Protein AF-A0A382AIA2-F1 (afdb_monomer_lite)

Sequence (273 aa):
MTAVSNHRTDIHQVSLLTEHQIAQFKRDGLLVLPGVLDSDLCRQTRDQMWEVITEHRPAMKRTDPSTWLPFTKKETERHPRSRDGGDPYFFGSGHRLYIRNGAEELLLNTAVRSLWNVAEQLLGAGEVVWPAGMDGSGTTVGPCLLTEGTRNGMKPHLESEIDKWVGRPTGRPELLRLPKTGPVWSTAQGARGLYCTLPHSPPPTGDFRSAHSEAMYDTYWRLQIAAYIDDVPPDAGGLTLWPGSHRRIWDHWTKVHRDNPPPDVPEGTVKWD

Organism: NCBI:txid408172

Foldseek 3Di:
DDDPDPPLPPFAAFDEDDPVQLVQCVQFVDGDDPPRFDLVLLVVLVVVVQVVCCVLPVQQHPVDLVSLFFDDPVQQVPQDADPLFFGRQWHHGGQKTFGLQFLPPSNCSRWVSNHVNHCCNNQNPVRDDRQQGADPVQKDKAKAQQAPLLLVVQCVTGPPCSCVFRNDGDRGIDTTIGHSRGPSVNRVNTDNGDMAGRPPDDQQDPVPVVDDDPDDPSDPDDDDTDDDSDDAPPSRDPDDGGTPVVVVVCVVCCVPPVPPHAPPDHPPPDDDD

Radius of gyration: 19.48 Å; chains: 1; bounding box: 56×44×48 Å

pLDDT: mean 84.24, std 15.97, range [29.59, 98.25]

Secondary structure (DSSP, 8-state):
-----STTTTS--PPPPPHHHHHHHHHHS----TT-S-HHHHHHHHHHHHHHHHHH-TTS-TT-GGG-PPBPHHHHTT-PPPTTSS--SEEEEBTEEEE--TTSHHHIIIIIGGGHHHHHHHH-TTSS-----B-TTSEEEEEEE--HHHHHHHHHHHGGGHHHHT-S--SSEEEEEEETTS-GGGGTS----EEEE-TTPPPPPTT-TT------TT-S---------S---TT--S----TTHHHHHHHHHHHHHSSSPPPSS-TT-----

Structure (mmCIF, N/CA/C/O backbone):
data_AF-A0A382AIA2-F1
#
_entry.id   AF-A0A382AIA2-F1
#
loop_
_atom_site.group_PDB
_atom_site.id
_atom_site.type_symbol
_atom_site.label_atom_id
_atom_site.label_alt_id
_atom_site.label_comp_id
_atom_site.label_asym_id
_atom_site.label_entity_id
_atom_site.label_seq_id
_atom_site.pdbx_PDB_ins_code
_atom_site.Cartn_x
_atom_site.Cartn_y
_atom_site.Cartn_z
_atom_site.occupancy
_atom_site.B_iso_or_equiv
_atom_site.auth_seq_id
_atom_site.auth_comp_id
_atom_site.auth_asym_id
_atom_site.auth_atom_id
_atom_site.pdbx_PDB_model_num
ATOM 1 N N . MET A 1 1 ? -27.134 18.010 1.151 1.00 34.38 1 MET A N 1
ATOM 2 C CA . MET A 1 1 ? -26.882 16.570 1.361 1.00 34.38 1 MET A CA 1
ATOM 3 C C . MET A 1 1 ? -27.088 15.881 0.029 1.00 34.38 1 MET A C 1
ATOM 5 O O . MET A 1 1 ? -28.213 15.571 -0.332 1.00 34.38 1 MET A O 1
ATOM 9 N N . THR A 1 2 ? -26.027 15.789 -0.761 1.00 29.69 2 THR A N 1
ATOM 10 C CA . THR A 1 2 ? -26.066 15.210 -2.107 1.00 29.69 2 THR A CA 1
ATOM 11 C C . THR A 1 2 ? -25.769 13.723 -1.974 1.00 29.69 2 THR A C 1
ATOM 13 O O . THR A 1 2 ? -24.815 13.353 -1.294 1.00 29.69 2 THR A O 1
ATOM 16 N N . ALA A 1 3 ? -26.628 12.887 -2.553 1.00 29.59 3 ALA A N 1
ATOM 17 C CA . ALA A 1 3 ? -26.537 11.437 -2.485 1.00 29.59 3 ALA A CA 1
ATOM 18 C C . ALA A 1 3 ? -25.161 10.947 -2.968 1.00 29.59 3 ALA A C 1
ATOM 20 O O . ALA A 1 3 ? -24.786 11.161 -4.119 1.00 29.59 3 ALA A O 1
ATOM 21 N N . VAL A 1 4 ? -24.417 10.292 -2.076 1.00 36.84 4 VAL A N 1
ATOM 22 C CA . VAL A 1 4 ? -23.252 9.476 -2.435 1.00 36.84 4 VAL A CA 1
ATOM 23 C C . VAL A 1 4 ? -23.823 8.223 -3.096 1.00 36.84 4 VAL A C 1
ATOM 25 O O . VAL A 1 4 ? -24.547 7.468 -2.450 1.00 36.84 4 VAL A O 1
ATOM 28 N N . SER A 1 5 ? -23.610 8.070 -4.404 1.00 37.94 5 SER A N 1
ATOM 29 C CA . SER A 1 5 ? -24.234 7.018 -5.208 1.00 37.94 5 SER A CA 1
ATOM 30 C C . SER A 1 5 ? -23.836 5.606 -4.758 1.00 37.94 5 SER A C 1
ATOM 32 O O . SER A 1 5 ? -22.745 5.369 -4.239 1.00 37.94 5 SER A O 1
ATOM 34 N N . ASN A 1 6 ? -24.764 4.678 -4.999 1.00 37.19 6 ASN A N 1
ATOM 35 C CA . ASN A 1 6 ? -24.808 3.236 -4.720 1.00 37.19 6 ASN A CA 1
ATOM 36 C C . ASN A 1 6 ? -23.612 2.363 -5.189 1.00 37.19 6 ASN A C 1
ATOM 38 O O . ASN A 1 6 ? -23.777 1.163 -5.355 1.00 37.19 6 ASN A O 1
ATOM 42 N N . HIS A 1 7 ? -22.398 2.880 -5.389 1.00 45.53 7 HIS A N 1
ATOM 43 C CA . HIS A 1 7 ? -21.266 2.069 -5.882 1.00 45.53 7 HIS A CA 1
ATOM 44 C C . HIS A 1 7 ? -20.536 1.250 -4.803 1.00 45.53 7 HIS A C 1
ATOM 46 O O . HIS A 1 7 ? -19.578 0.549 -5.110 1.00 45.53 7 HIS A O 1
ATOM 52 N N . ARG A 1 8 ? -20.953 1.331 -3.532 1.00 59.34 8 ARG A N 1
ATOM 53 C CA . ARG A 1 8 ? -20.290 0.614 -2.425 1.00 59.34 8 ARG A CA 1
ATOM 54 C C . ARG A 1 8 ? -20.747 -0.840 -2.269 1.00 59.34 8 ARG A C 1
ATOM 56 O O . ARG A 1 8 ? -20.026 -1.621 -1.663 1.00 59.34 8 ARG A O 1
ATOM 63 N N . THR A 1 9 ? -21.925 -1.200 -2.777 1.00 54.66 9 THR A N 1
ATOM 64 C CA . THR A 1 9 ? -22.565 -2.501 -2.507 1.00 54.66 9 THR A CA 1
ATOM 65 C C . THR A 1 9 ? -22.078 -3.652 -3.385 1.00 54.66 9 THR A C 1
ATOM 67 O O . THR A 1 9 ? -22.324 -4.799 -3.028 1.00 54.66 9 THR A O 1
ATOM 70 N N . ASP A 1 10 ? -21.356 -3.368 -4.473 1.00 79.38 10 ASP A N 1
ATOM 71 C CA . ASP A 1 10 ? -20.928 -4.390 -5.446 1.00 79.38 10 ASP A CA 1
ATOM 72 C C . ASP A 1 10 ? -19.453 -4.804 -5.286 1.00 79.38 10 ASP A C 1
ATOM 74 O O . ASP A 1 10 ? -18.936 -5.608 -6.058 1.00 79.38 10 ASP A O 1
ATOM 78 N N . ILE A 1 11 ? -18.748 -4.247 -4.297 1.00 89.50 11 ILE A N 1
ATOM 79 C CA . ILE A 1 11 ? -17.334 -4.546 -4.043 1.00 89.50 11 ILE A CA 1
ATOM 80 C C . ILE A 1 11 ? -17.254 -5.670 -3.015 1.00 89.50 11 ILE A C 1
ATOM 82 O O . ILE A 1 11 ? -17.872 -5.576 -1.954 1.00 89.50 11 ILE A O 1
ATOM 86 N N . HIS A 1 12 ? -16.448 -6.699 -3.293 1.00 94.81 12 HIS A N 1
ATOM 87 C CA . HIS A 1 12 ? -16.151 -7.759 -2.327 1.00 94.81 12 HIS A CA 1
ATOM 88 C C . HIS A 1 12 ? -15.717 -7.173 -0.978 1.00 94.81 12 HIS A C 1
ATOM 90 O O . HIS A 1 12 ? -14.845 -6.307 -0.929 1.00 94.81 12 HIS A O 1
ATOM 96 N N . GLN A 1 13 ? -16.309 -7.655 0.114 1.00 95.75 13 GLN A N 1
ATOM 97 C CA . GLN A 1 13 ? -15.985 -7.230 1.474 1.00 95.75 13 GLN A CA 1
ATOM 98 C C . GLN A 1 13 ? -15.537 -8.422 2.314 1.00 95.75 13 GLN A C 1
ATOM 100 O O . GLN A 1 13 ? -16.221 -9.443 2.404 1.00 95.75 13 GLN A O 1
ATOM 105 N N . VAL A 1 14 ? -14.414 -8.254 3.005 1.00 96.25 14 VAL A N 1
ATOM 106 C CA . VAL A 1 14 ? -13.958 -9.179 4.038 1.00 96.25 14 VAL A CA 1
ATOM 107 C C . VAL A 1 14 ? -14.968 -9.164 5.184 1.00 96.25 14 VAL A C 1
ATOM 109 O O . VAL A 1 14 ? -15.434 -8.110 5.624 1.00 96.25 14 VAL A O 1
ATOM 112 N N . SER A 1 15 ? -15.318 -10.358 5.662 1.00 95.75 15 SER A N 1
ATOM 113 C CA . SER A 1 15 ? -16.221 -10.518 6.801 1.00 95.75 15 SER A CA 1
ATOM 114 C C . SER A 1 15 ? -15.651 -9.870 8.062 1.00 95.75 15 SER A C 1
ATOM 116 O O . SER A 1 15 ? -14.436 -9.802 8.251 1.00 95.75 15 SER A O 1
ATOM 118 N N . LEU A 1 16 ? -16.546 -9.427 8.947 1.00 97.50 16 LEU A N 1
ATOM 119 C CA . LEU A 1 16 ? -16.162 -8.896 10.251 1.00 97.50 16 LEU A CA 1
ATOM 120 C C . LEU A 1 16 ? -15.320 -9.910 11.030 1.00 97.50 16 LEU A C 1
ATOM 122 O O . LEU A 1 16 ? -15.558 -11.120 10.985 1.00 97.50 16 LEU A O 1
ATOM 126 N N . LEU A 1 17 ? -14.352 -9.392 11.777 1.00 98.25 17 LEU A N 1
ATOM 127 C CA . LEU A 1 17 ? -13.505 -10.188 12.646 1.00 98.25 17 LEU A CA 1
ATOM 128 C C . LEU A 1 17 ? -14.328 -10.764 13.796 1.00 98.25 17 LEU A C 1
ATOM 130 O O . LEU A 1 17 ? -15.166 -10.086 14.396 1.00 98.25 17 LEU A O 1
ATOM 134 N N . THR A 1 18 ? -14.028 -12.009 14.145 1.00 98.25 18 THR A N 1
ATOM 135 C CA . THR A 1 18 ? -14.529 -12.646 15.365 1.00 98.25 18 THR A CA 1
ATOM 136 C C . THR A 1 18 ? -13.910 -12.003 16.607 1.00 98.25 18 THR A C 1
ATOM 138 O O . THR A 1 18 ? -12.823 -11.421 16.556 1.00 98.25 18 THR A O 1
ATOM 141 N N . GLU A 1 19 ? -14.544 -12.178 17.767 1.00 98.19 19 GLU A N 1
ATOM 142 C CA . GLU A 1 19 ? -13.988 -11.714 19.046 1.00 98.19 19 GLU A CA 1
ATOM 143 C C . GLU A 1 19 ? -12.581 -12.271 19.305 1.00 98.19 19 GLU A C 1
ATOM 145 O O . GLU A 1 19 ? -11.702 -11.554 19.786 1.00 98.19 19 GLU A O 1
ATOM 150 N N . HIS A 1 20 ? -12.335 -13.528 18.919 1.00 98.25 20 HIS A N 1
ATOM 151 C CA . HIS A 1 20 ? -11.022 -14.155 19.043 1.00 98.25 20 HIS A CA 1
ATOM 152 C C . HIS A 1 20 ? -9.968 -13.478 18.157 1.00 98.25 20 HIS A C 1
ATOM 154 O O . HIS A 1 20 ? -8.861 -13.202 18.618 1.00 98.25 20 HIS A O 1
ATOM 160 N N . GLN A 1 21 ? -10.315 -13.158 16.908 1.00 98.12 21 GLN A N 1
ATOM 161 C CA . GLN A 1 21 ? -9.429 -12.445 15.983 1.00 98.12 21 GLN A CA 1
ATOM 162 C C . GLN A 1 21 ? -9.122 -11.024 16.468 1.00 98.12 21 GLN A C 1
ATOM 164 O O . GLN A 1 21 ? -7.970 -10.595 16.413 1.00 98.12 21 GLN A O 1
ATOM 169 N N . ILE A 1 22 ? -10.114 -10.311 17.009 1.00 97.44 22 ILE A N 1
ATOM 170 C CA . ILE A 1 22 ? -9.904 -8.989 17.619 1.00 97.44 22 ILE A CA 1
ATOM 171 C C . ILE A 1 22 ? -8.984 -9.105 18.840 1.00 97.44 22 ILE A C 1
ATOM 173 O O . ILE A 1 22 ? -8.061 -8.304 19.000 1.00 97.44 22 ILE A O 1
ATOM 177 N N . ALA A 1 23 ? -9.203 -10.101 19.702 1.00 96.75 23 ALA A N 1
ATOM 178 C CA . ALA A 1 23 ? -8.355 -10.340 20.867 1.00 96.75 23 ALA A CA 1
ATOM 179 C C . ALA A 1 23 ? -6.908 -10.672 20.462 1.00 96.75 23 ALA A C 1
ATOM 181 O O . ALA A 1 23 ? -5.968 -10.152 21.069 1.00 96.75 23 ALA A O 1
ATOM 182 N N . GLN A 1 24 ? -6.722 -11.479 19.413 1.00 96.38 24 GLN A N 1
ATOM 183 C CA . GLN A 1 24 ? -5.413 -11.760 18.824 1.00 96.38 24 GLN A CA 1
ATOM 184 C C . GLN A 1 24 ? -4.754 -10.484 18.295 1.00 96.38 24 GLN A C 1
ATOM 186 O O . GLN A 1 24 ? -3.631 -10.184 18.693 1.00 96.38 24 GLN A O 1
ATOM 191 N N . PHE A 1 25 ? -5.460 -9.698 17.478 1.00 94.50 25 PHE A N 1
ATOM 192 C CA . PHE A 1 25 ? -4.939 -8.448 16.925 1.00 94.50 25 PHE A CA 1
ATOM 193 C C . PHE A 1 25 ? -4.489 -7.481 18.028 1.00 94.50 25 PHE A C 1
ATOM 195 O O . PHE A 1 25 ? -3.384 -6.947 17.977 1.00 94.50 25 PHE A O 1
ATOM 202 N N . LYS A 1 26 ? -5.287 -7.313 19.090 1.00 92.00 26 LYS A N 1
ATOM 203 C CA . LYS A 1 26 ? -4.926 -6.462 20.238 1.00 92.00 26 LYS A CA 1
ATOM 204 C C . LYS A 1 26 ? -3.681 -6.964 20.977 1.00 92.00 26 LYS A C 1
ATOM 206 O O . LYS A 1 26 ? -2.829 -6.159 21.362 1.00 92.00 26 LYS A O 1
ATOM 211 N N . ARG A 1 27 ? -3.570 -8.279 21.187 1.00 92.56 27 ARG A N 1
ATOM 212 C CA . ARG A 1 27 ? -2.456 -8.908 21.916 1.00 92.56 27 ARG A CA 1
ATOM 213 C C . ARG A 1 27 ? -1.149 -8.869 21.119 1.00 92.56 27 ARG A C 1
ATOM 215 O O . ARG A 1 27 ? -0.106 -8.499 21.673 1.00 92.56 27 ARG A O 1
ATOM 222 N N . ASP A 1 28 ? -1.221 -9.221 19.840 1.00 92.12 28 ASP A N 1
ATOM 223 C CA . ASP A 1 28 ? -0.059 -9.491 18.990 1.00 92.12 28 ASP A CA 1
ATOM 224 C C . ASP A 1 28 ? 0.297 -8.295 18.093 1.00 92.12 28 ASP A C 1
ATOM 226 O O . ASP A 1 28 ? 1.415 -8.219 17.594 1.00 92.12 28 ASP A O 1
ATOM 230 N N . GLY A 1 29 ? -0.610 -7.327 17.929 1.00 88.94 29 GLY A N 1
ATOM 231 C CA . GLY A 1 29 ? -0.415 -6.136 17.090 1.00 88.94 29 GLY A CA 1
ATOM 232 C C . GLY A 1 29 ? -0.570 -6.406 15.596 1.00 88.94 29 GLY A C 1
ATOM 233 O O . GLY A 1 29 ? -0.360 -5.511 14.783 1.00 88.94 29 GLY A O 1
ATOM 234 N N . LEU A 1 30 ? -0.912 -7.642 15.233 1.00 90.81 30 LEU A N 1
ATOM 235 C CA . LEU A 1 30 ? -1.087 -8.100 13.865 1.00 90.81 30 LEU A CA 1
ATOM 236 C C . LEU A 1 30 ? -2.097 -9.243 13.819 1.00 90.81 30 LEU A C 1
ATOM 238 O O . LEU A 1 30 ? -2.302 -9.960 14.800 1.00 90.81 30 LEU A O 1
ATOM 242 N N . LEU A 1 31 ? -2.707 -9.415 12.653 1.00 94.06 31 LEU A N 1
ATOM 243 C CA . LEU A 1 31 ? -3.614 -10.509 12.348 1.00 94.06 31 LEU A CA 1
ATOM 244 C C . LEU A 1 31 ? -3.432 -10.887 10.879 1.00 94.06 31 LEU A C 1
ATOM 246 O O . LEU A 1 31 ? -3.432 -10.015 10.015 1.00 94.06 31 LEU A O 1
ATOM 250 N N . VAL A 1 32 ? -3.285 -12.182 10.606 1.00 92.88 32 VAL A N 1
ATOM 251 C CA . VAL A 1 32 ? -3.232 -12.715 9.241 1.00 92.88 32 VAL A CA 1
ATOM 252 C C . VAL A 1 32 ? -4.594 -13.303 8.901 1.00 92.88 32 VAL A C 1
ATOM 254 O O . VAL A 1 32 ? -5.130 -14.114 9.655 1.00 92.88 32 VAL A O 1
ATOM 257 N N . LEU A 1 33 ? -5.144 -12.887 7.763 1.00 95.06 33 LEU A N 1
ATOM 258 C CA . LEU A 1 33 ? -6.438 -13.331 7.256 1.00 95.06 33 LEU A CA 1
ATOM 259 C C . LEU A 1 33 ? -6.222 -14.104 5.944 1.00 95.06 33 LEU A C 1
ATOM 261 O O . LEU A 1 33 ? -6.109 -13.484 4.886 1.00 95.06 33 LEU A O 1
ATOM 265 N N . PRO A 1 34 ? -6.098 -15.441 5.985 1.00 93.69 34 PRO A N 1
ATOM 266 C CA . PRO A 1 34 ? -5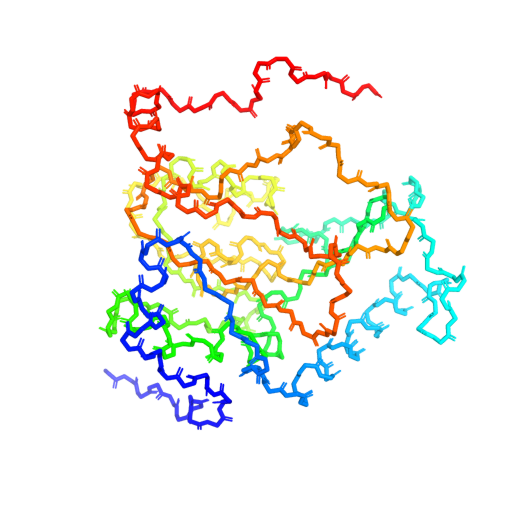.830 -16.230 4.788 1.00 93.69 34 PRO A CA 1
ATOM 267 C C . PRO A 1 34 ? -7.068 -16.312 3.887 1.00 93.69 34 PRO A C 1
ATOM 269 O O . PRO A 1 34 ? -8.175 -16.535 4.370 1.00 93.69 34 PRO A O 1
ATOM 272 N N . GLY A 1 35 ? -6.871 -16.161 2.574 1.00 94.19 35 GLY A N 1
ATOM 273 C CA . GLY A 1 35 ? -7.910 -16.412 1.567 1.00 94.19 35 GLY A CA 1
ATOM 274 C C . GLY A 1 35 ? -9.118 -15.473 1.620 1.00 94.19 35 GLY A C 1
ATOM 275 O O . GLY A 1 35 ? -10.181 -15.836 1.129 1.00 94.19 35 GLY A O 1
ATOM 276 N N . VAL A 1 36 ? -8.986 -14.294 2.239 1.00 96.25 36 VAL A N 1
ATOM 277 C CA . VAL A 1 36 ? -10.116 -13.362 2.398 1.00 96.25 36 VAL A CA 1
ATOM 278 C C . VAL A 1 36 ? -10.295 -12.388 1.237 1.00 96.25 36 VAL A C 1
ATOM 280 O O . VAL A 1 36 ? -11.336 -11.744 1.160 1.00 96.25 36 VAL A O 1
ATOM 283 N N . LEU A 1 37 ? -9.298 -12.241 0.361 1.00 96.81 37 LEU A N 1
ATOM 284 C CA . LEU A 1 37 ? -9.402 -11.388 -0.825 1.00 96.81 37 LEU A CA 1
ATOM 285 C C . LEU A 1 37 ? -10.130 -12.128 -1.952 1.00 96.81 37 LEU A C 1
ATOM 287 O O . LEU A 1 37 ? -10.053 -13.352 -2.046 1.00 96.81 37 LEU A O 1
ATOM 291 N N . ASP A 1 38 ? -10.806 -11.377 -2.819 1.00 96.94 38 ASP A N 1
ATOM 292 C CA . ASP A 1 38 ? -11.456 -11.933 -4.005 1.00 96.94 38 ASP A CA 1
ATOM 293 C C . ASP A 1 38 ? -10.399 -12.496 -4.969 1.00 96.94 38 ASP A C 1
ATOM 295 O O . ASP A 1 38 ? -9.513 -11.779 -5.444 1.00 96.94 38 ASP A O 1
ATOM 299 N N . SER A 1 39 ? -10.481 -13.796 -5.254 1.00 96.50 39 SER A N 1
ATOM 300 C CA . SER A 1 39 ? -9.475 -14.492 -6.057 1.00 96.50 39 SER A CA 1
ATOM 301 C C . SER A 1 39 ? -9.409 -14.015 -7.508 1.00 96.50 39 SER A C 1
ATOM 303 O O . SER A 1 39 ? -8.341 -14.089 -8.122 1.00 96.50 39 SER A O 1
ATOM 305 N N . ASP A 1 40 ? -10.516 -13.535 -8.073 1.00 97.12 40 ASP A N 1
ATOM 306 C CA . ASP A 1 40 ? -10.549 -13.052 -9.451 1.00 97.12 40 ASP A CA 1
ATOM 307 C C . ASP A 1 40 ? -10.029 -11.621 -9.554 1.00 97.12 40 ASP A C 1
ATOM 309 O O . ASP A 1 40 ? -9.319 -11.311 -10.513 1.00 97.12 40 ASP A O 1
ATOM 313 N N . LEU A 1 41 ? -10.277 -10.772 -8.555 1.00 97.56 41 LEU A N 1
ATOM 314 C CA . LEU A 1 41 ? -9.626 -9.461 -8.453 1.00 97.56 41 LEU A CA 1
ATOM 315 C C . LEU A 1 41 ? -8.113 -9.589 -8.218 1.00 97.56 41 LEU A C 1
ATOM 317 O O . LEU A 1 41 ? -7.325 -8.884 -8.855 1.00 97.56 41 LEU A O 1
ATOM 321 N N . CYS A 1 42 ? -7.684 -10.539 -7.383 1.00 97.88 42 CYS A N 1
ATOM 322 C CA . CYS A 1 42 ? -6.271 -10.890 -7.219 1.00 97.88 42 CYS A CA 1
ATOM 323 C C . CYS A 1 42 ? -5.633 -11.309 -8.554 1.00 97.88 42 CYS A C 1
ATOM 325 O O . CYS A 1 42 ? -4.584 -10.786 -8.940 1.00 97.88 42 CYS A O 1
ATOM 327 N N . ARG A 1 43 ? -6.300 -12.195 -9.310 1.00 97.62 43 ARG A N 1
ATOM 328 C CA . ARG A 1 43 ? -5.852 -12.638 -10.640 1.00 97.62 43 ARG A CA 1
ATOM 329 C C . ARG A 1 43 ? -5.729 -11.472 -11.620 1.00 97.62 43 ARG A C 1
ATOM 331 O O . ARG A 1 43 ? -4.684 -11.341 -12.250 1.00 97.62 43 ARG A O 1
ATOM 338 N N . GLN A 1 44 ? -6.749 -10.618 -11.701 1.00 98.00 44 GLN A N 1
ATOM 339 C CA . GLN A 1 44 ? -6.754 -9.432 -12.564 1.00 98.00 44 GLN A CA 1
ATOM 340 C C . GLN A 1 44 ? -5.634 -8.456 -12.193 1.00 98.00 44 GLN A C 1
ATOM 342 O O . GLN A 1 44 ? -4.922 -7.974 -13.070 1.00 98.00 44 GLN A O 1
ATOM 347 N N . THR A 1 45 ? -5.423 -8.204 -10.899 1.00 97.62 45 THR A N 1
ATOM 348 C CA . THR A 1 45 ? -4.347 -7.319 -10.424 1.00 97.62 45 THR A CA 1
ATOM 349 C C . THR A 1 45 ? -2.972 -7.870 -10.792 1.00 97.62 45 THR A C 1
ATOM 351 O O . THR A 1 45 ? -2.099 -7.128 -11.243 1.00 97.62 45 THR A O 1
ATOM 354 N N . ARG A 1 46 ? -2.770 -9.185 -10.658 1.00 97.00 46 ARG A N 1
ATOM 355 C CA . ARG A 1 46 ? -1.544 -9.853 -11.108 1.00 97.00 46 ARG A CA 1
ATOM 356 C C . ARG A 1 46 ? -1.363 -9.772 -12.623 1.00 97.00 46 ARG A C 1
ATOM 358 O O . ARG A 1 46 ? -0.239 -9.597 -13.089 1.00 97.00 46 ARG A O 1
ATOM 365 N N . ASP A 1 47 ? -2.430 -9.931 -13.396 1.00 97.75 47 ASP A N 1
ATOM 366 C CA . ASP A 1 47 ? -2.365 -9.829 -14.854 1.00 97.75 47 ASP A CA 1
ATOM 367 C C . ASP A 1 47 ? -1.979 -8.401 -15.277 1.00 97.75 47 ASP A C 1
ATOM 369 O O . ASP A 1 47 ? -1.011 -8.244 -16.023 1.00 97.75 47 ASP A O 1
ATOM 373 N N . GLN A 1 48 ? -2.596 -7.375 -14.677 1.00 97.69 48 GLN A N 1
ATOM 374 C CA . GLN A 1 48 ? -2.227 -5.967 -14.869 1.00 97.69 48 GLN A CA 1
ATOM 375 C C . GLN A 1 48 ? -0.764 -5.699 -14.474 1.00 97.69 48 GLN A C 1
ATOM 377 O O . GLN A 1 48 ? -0.037 -5.010 -15.187 1.00 97.69 48 GLN A O 1
ATOM 382 N N . MET A 1 49 ? -0.287 -6.271 -13.362 1.00 97.12 49 MET A N 1
ATOM 383 C CA . MET A 1 49 ? 1.121 -6.170 -12.961 1.00 97.12 49 MET A CA 1
ATOM 384 C C . MET A 1 49 ? 2.056 -6.670 -14.073 1.00 97.12 49 MET A C 1
ATOM 386 O O . MET A 1 49 ? 3.056 -6.017 -14.377 1.00 97.12 49 MET A O 1
ATOM 390 N N . TRP A 1 50 ? 1.735 -7.802 -14.705 1.00 97.62 50 TRP A N 1
ATOM 391 C CA . TRP A 1 50 ? 2.528 -8.351 -15.809 1.00 97.62 50 TRP A CA 1
ATOM 392 C C . TRP A 1 50 ? 2.420 -7.546 -17.107 1.00 97.62 50 TRP A C 1
ATOM 394 O O . TRP A 1 50 ? 3.406 -7.473 -17.844 1.00 97.62 50 TRP A O 1
ATOM 404 N N . GLU A 1 51 ? 1.279 -6.919 -17.385 1.00 97.81 51 GLU A N 1
ATOM 405 C CA . GLU A 1 51 ? 1.131 -5.971 -18.499 1.00 97.81 51 GLU A CA 1
ATOM 406 C C . GLU A 1 51 ? 2.055 -4.762 -18.308 1.00 97.81 51 GLU A C 1
ATOM 408 O O . GLU A 1 51 ? 2.858 -4.455 -19.189 1.00 97.81 51 GLU A O 1
ATOM 413 N N . VAL A 1 52 ? 2.043 -4.162 -17.113 1.00 97.06 52 VAL A N 1
ATOM 414 C CA . VAL A 1 52 ? 2.929 -3.045 -16.746 1.00 97.06 52 VAL A CA 1
ATOM 415 C C . VAL A 1 52 ? 4.404 -3.462 -16.833 1.00 97.06 52 VAL A C 1
ATOM 417 O O . VAL A 1 52 ? 5.231 -2.731 -17.378 1.00 97.06 52 VAL A O 1
ATOM 420 N N . ILE A 1 53 ? 4.758 -4.657 -16.349 1.00 96.81 53 ILE A N 1
ATOM 421 C CA . ILE A 1 53 ? 6.115 -5.208 -16.504 1.00 96.81 53 ILE A CA 1
ATOM 422 C C . ILE A 1 53 ? 6.488 -5.342 -17.982 1.00 96.81 53 ILE A C 1
ATOM 424 O O . ILE A 1 53 ? 7.606 -5.002 -18.356 1.00 96.81 53 ILE A O 1
ATOM 428 N N . THR A 1 54 ? 5.580 -5.835 -18.822 1.00 97.19 54 THR A N 1
ATOM 429 C CA . THR A 1 54 ? 5.842 -6.030 -20.254 1.00 97.19 54 THR A CA 1
ATOM 430 C C . THR A 1 54 ? 6.095 -4.695 -20.950 1.00 97.19 54 THR A C 1
ATOM 432 O O . THR A 1 54 ? 7.011 -4.597 -21.766 1.00 97.19 54 THR A O 1
ATOM 435 N N . GLU A 1 55 ? 5.336 -3.660 -20.592 1.00 96.00 55 GLU A N 1
ATOM 436 C CA . GLU A 1 55 ? 5.497 -2.304 -21.118 1.00 96.00 55 GLU A CA 1
ATOM 437 C C . GLU A 1 55 ? 6.826 -1.667 -20.681 1.00 96.00 55 GLU A C 1
ATOM 439 O O . GLU A 1 55 ? 7.578 -1.150 -21.510 1.00 96.00 55 GLU A O 1
ATOM 444 N N . HIS A 1 56 ? 7.148 -1.722 -19.386 1.00 94.62 56 HIS A N 1
ATOM 445 C CA . HIS A 1 56 ? 8.284 -0.979 -18.830 1.00 94.62 56 HIS A CA 1
ATOM 446 C C . HIS A 1 56 ? 9.595 -1.772 -18.754 1.00 94.62 56 HIS A C 1
ATOM 448 O O . HIS A 1 56 ? 10.672 -1.177 -18.660 1.00 94.62 56 HIS A O 1
ATOM 454 N N . ARG A 1 57 ? 9.531 -3.104 -18.790 1.00 94.81 57 ARG A N 1
ATOM 455 C CA . ARG A 1 57 ? 10.680 -4.016 -18.703 1.00 94.81 57 ARG A CA 1
ATOM 456 C C . ARG A 1 57 ? 10.460 -5.277 -19.563 1.00 94.81 57 ARG A C 1
ATOM 458 O O . ARG A 1 57 ? 10.477 -6.389 -19.036 1.00 94.81 57 ARG A O 1
ATOM 465 N N . PRO A 1 58 ? 10.362 -5.148 -20.900 1.00 94.94 58 PRO A N 1
ATOM 466 C CA . PRO A 1 58 ? 10.028 -6.257 -21.809 1.00 94.94 58 PRO A CA 1
ATOM 467 C C . PRO A 1 58 ? 11.022 -7.432 -21.792 1.00 94.94 58 PRO A C 1
ATOM 469 O O . PRO A 1 58 ? 10.708 -8.525 -22.262 1.00 94.94 58 PRO A O 1
ATOM 472 N N . ALA A 1 59 ? 12.234 -7.228 -21.266 1.00 94.75 59 ALA A N 1
ATOM 473 C CA . ALA A 1 59 ? 13.206 -8.301 -21.071 1.00 94.75 59 ALA A CA 1
ATOM 474 C C . ALA A 1 59 ? 12.766 -9.321 -20.001 1.00 94.75 59 ALA A C 1
ATOM 476 O O . ALA A 1 59 ? 13.187 -10.473 -20.070 1.00 94.75 59 ALA A O 1
ATOM 477 N N . MET A 1 60 ? 11.923 -8.916 -19.043 1.00 96.81 60 MET A N 1
ATOM 478 C CA . MET A 1 60 ? 11.392 -9.782 -17.993 1.00 96.81 60 MET A CA 1
ATOM 479 C C . MET A 1 60 ? 10.060 -10.390 -18.444 1.00 96.81 60 MET A C 1
ATOM 481 O O . MET A 1 60 ? 9.045 -9.703 -18.535 1.00 96.81 60 MET A O 1
ATOM 485 N N . LYS A 1 61 ? 10.057 -11.692 -18.727 1.00 97.31 61 LYS A N 1
ATOM 486 C CA . LYS A 1 61 ? 8.921 -12.404 -19.321 1.00 97.31 61 LYS A CA 1
ATOM 487 C C . LYS A 1 61 ? 8.170 -13.214 -18.274 1.00 97.31 61 LYS A C 1
ATOM 489 O O . LYS A 1 61 ? 8.754 -14.064 -17.606 1.00 97.31 61 LYS A O 1
ATOM 494 N N . ARG A 1 62 ? 6.848 -13.041 -18.207 1.00 96.06 62 ARG A N 1
ATOM 495 C CA . ARG A 1 62 ? 5.964 -13.803 -17.305 1.00 96.06 62 ARG A CA 1
ATOM 496 C C . ARG A 1 62 ? 6.140 -15.317 -17.404 1.00 96.06 62 ARG A C 1
ATOM 498 O O . ARG A 1 62 ? 6.107 -16.010 -16.398 1.00 96.06 62 ARG A O 1
ATOM 505 N N . THR A 1 63 ? 6.296 -15.835 -18.617 1.00 96.94 63 THR A N 1
ATOM 506 C CA . THR A 1 63 ? 6.337 -17.279 -18.887 1.00 96.94 63 THR A CA 1
ATOM 507 C C . THR A 1 63 ? 7.737 -17.882 -18.777 1.00 96.94 63 THR A C 1
ATOM 509 O O . THR A 1 63 ? 7.896 -19.067 -19.047 1.00 96.94 63 THR A O 1
ATOM 512 N N . ASP A 1 64 ? 8.756 -17.091 -18.431 1.00 96.94 64 ASP A N 1
ATOM 513 C CA . ASP A 1 64 ? 10.144 -17.548 -18.365 1.00 96.94 64 ASP A CA 1
ATOM 514 C C . ASP A 1 64 ? 10.837 -17.004 -17.104 1.00 96.94 64 ASP A C 1
ATOM 516 O O . ASP A 1 64 ? 11.447 -15.929 -17.145 1.00 96.94 64 ASP A O 1
ATOM 520 N N . PRO A 1 65 ? 10.768 -17.738 -15.975 1.00 94.06 65 PRO A N 1
ATOM 521 C CA . PRO A 1 65 ? 11.402 -17.334 -14.721 1.00 94.06 65 PRO A CA 1
ATOM 522 C C . PRO A 1 65 ? 12.915 -17.108 -14.806 1.00 94.06 65 PRO A C 1
ATOM 524 O O . PRO A 1 65 ? 13.457 -16.369 -13.987 1.00 94.06 65 PRO A O 1
ATOM 527 N N . SER A 1 66 ? 13.609 -17.669 -15.806 1.00 96.00 66 SER A N 1
ATOM 528 C CA . SER A 1 66 ? 15.045 -17.416 -16.002 1.00 96.00 66 SER A CA 1
ATOM 529 C C . SER A 1 66 ? 15.346 -15.957 -16.378 1.00 96.00 66 SER A C 1
ATOM 531 O O . SER A 1 66 ? 16.469 -15.481 -16.212 1.00 96.00 66 SER A O 1
ATOM 533 N N . THR A 1 67 ? 14.326 -15.223 -16.836 1.00 96.69 67 THR A N 1
ATOM 534 C CA . THR A 1 67 ? 14.415 -13.795 -17.168 1.00 96.69 67 THR A CA 1
ATOM 535 C C . THR A 1 67 ? 14.150 -12.865 -15.983 1.00 96.69 67 THR A C 1
ATOM 537 O O . THR A 1 67 ? 14.293 -11.648 -16.120 1.00 96.69 67 THR A O 1
ATOM 540 N N . TRP A 1 68 ? 13.771 -13.391 -14.812 1.00 95.12 68 TRP A N 1
ATOM 541 C CA . TRP A 1 68 ? 13.431 -12.598 -13.621 1.00 95.12 68 TRP A CA 1
ATOM 542 C C . TRP A 1 68 ? 14.693 -12.178 -12.863 1.00 95.12 68 TRP A C 1
ATOM 544 O O . TRP A 1 68 ? 14.907 -12.515 -11.700 1.00 95.12 68 TRP A O 1
ATOM 554 N N . LEU A 1 69 ? 15.558 -11.450 -13.565 1.00 95.06 69 LEU A N 1
ATOM 555 C CA . LEU A 1 69 ? 16.866 -11.022 -13.086 1.00 95.06 69 LEU A CA 1
ATOM 556 C C . LEU A 1 69 ? 16.780 -9.686 -12.332 1.00 95.06 69 LEU A C 1
ATOM 558 O O . LEU A 1 69 ? 15.893 -8.872 -12.621 1.00 95.06 69 LEU A O 1
ATOM 562 N N . PRO A 1 70 ? 17.724 -9.403 -11.417 1.00 94.94 70 PRO A N 1
ATOM 563 C CA . PRO A 1 70 ? 17.803 -8.118 -10.725 1.00 94.94 70 PRO A CA 1
ATOM 564 C C . PRO A 1 70 ? 17.881 -6.930 -11.687 1.00 94.94 70 PRO A C 1
ATOM 566 O O . PRO A 1 70 ? 18.419 -7.043 -12.788 1.00 94.94 70 PRO A O 1
ATOM 569 N N . PHE A 1 71 ? 17.373 -5.778 -11.256 1.00 94.25 71 PHE A N 1
ATOM 570 C CA . PHE A 1 71 ? 17.558 -4.505 -11.941 1.00 94.25 71 PHE A CA 1
ATOM 571 C C . PHE A 1 71 ? 19.042 -4.140 -11.974 1.00 94.25 71 PHE A C 1
ATOM 573 O O . PHE A 1 71 ? 19.718 -4.068 -10.943 1.00 94.25 71 PHE A O 1
ATOM 580 N N . THR A 1 72 ? 19.537 -3.870 -13.175 1.00 93.38 72 THR A N 1
ATOM 581 C CA . THR A 1 72 ? 20.841 -3.246 -13.397 1.00 93.38 72 THR A CA 1
ATOM 582 C C . THR A 1 72 ? 20.813 -1.779 -12.963 1.00 93.38 72 THR A C 1
ATOM 584 O O . THR A 1 72 ? 19.764 -1.139 -13.005 1.00 93.38 72 THR A O 1
ATOM 587 N N . LYS A 1 73 ? 21.976 -1.193 -12.630 1.00 90.38 73 LYS A N 1
ATOM 588 C CA . LYS A 1 73 ? 22.079 0.251 -12.315 1.00 90.38 73 LYS A CA 1
ATOM 589 C C . LYS A 1 73 ? 21.442 1.126 -13.404 1.00 90.38 73 LYS A C 1
ATOM 591 O O . LYS A 1 73 ? 20.678 2.037 -13.111 1.00 90.38 73 LYS A O 1
ATOM 596 N N . LYS A 1 74 ? 21.677 0.761 -14.670 1.00 90.31 74 LYS A N 1
ATOM 597 C CA . LYS A 1 74 ? 21.110 1.440 -15.838 1.00 90.31 74 LYS A CA 1
ATOM 598 C C . LYS A 1 74 ? 19.582 1.368 -15.885 1.00 90.31 74 LYS A C 1
ATOM 600 O O . LYS A 1 74 ? 18.960 2.319 -16.336 1.00 90.31 74 LYS A O 1
ATOM 605 N N . GLU A 1 75 ? 18.968 0.250 -15.493 1.00 90.62 75 GLU A N 1
ATOM 606 C CA . GLU A 1 75 ? 17.504 0.149 -15.398 1.00 90.62 75 GLU A CA 1
ATOM 607 C C . GLU A 1 75 ? 16.967 1.002 -14.246 1.00 90.62 75 GLU A C 1
ATOM 609 O O . GLU A 1 75 ? 16.007 1.736 -14.450 1.00 90.62 75 GLU A O 1
ATOM 614 N N . THR A 1 76 ? 17.619 0.989 -13.080 1.00 87.50 76 THR A N 1
ATOM 615 C CA . THR A 1 76 ? 17.226 1.817 -11.926 1.00 87.50 76 THR A CA 1
ATOM 616 C C . THR A 1 76 ? 17.168 3.309 -12.275 1.00 87.50 76 THR A C 1
ATOM 618 O O . THR A 1 76 ? 16.222 3.998 -11.905 1.00 87.50 76 THR A O 1
ATOM 621 N N . GLU A 1 77 ? 18.143 3.808 -13.035 1.00 85.88 77 GLU A N 1
ATOM 622 C CA . GLU A 1 77 ? 18.248 5.224 -13.427 1.00 85.88 77 GLU A CA 1
ATOM 623 C C . GLU A 1 77 ? 17.244 5.650 -14.521 1.00 85.88 77 GLU A C 1
ATOM 625 O O . GLU A 1 77 ? 17.070 6.841 -14.776 1.00 85.88 77 GLU A O 1
ATOM 630 N N . ARG A 1 78 ? 16.574 4.702 -15.193 1.00 83.56 78 ARG A N 1
ATOM 631 C CA . ARG A 1 78 ? 15.725 4.954 -16.377 1.00 83.56 78 ARG A CA 1
ATOM 632 C C . ARG A 1 78 ? 14.275 5.309 -16.081 1.00 83.56 78 ARG A C 1
ATOM 634 O O . ARG A 1 78 ? 13.526 5.551 -17.026 1.00 83.56 78 ARG A O 1
ATOM 641 N N . HIS A 1 79 ? 13.867 5.321 -14.820 1.00 79.75 79 HIS A N 1
ATOM 642 C CA . HIS A 1 79 ? 12.479 5.548 -14.435 1.00 79.75 79 HIS A CA 1
ATOM 643 C C . HIS A 1 79 ? 12.323 6.954 -13.843 1.00 79.75 79 HIS A C 1
ATOM 645 O O . HIS A 1 79 ? 12.359 7.109 -12.622 1.00 79.75 79 HIS A O 1
ATOM 651 N N . PRO A 1 80 ? 12.201 8.003 -14.684 1.00 75.06 80 PRO A N 1
ATOM 652 C CA . PRO A 1 80 ? 12.041 9.363 -14.198 1.00 75.06 80 PRO A CA 1
ATOM 653 C C . PRO A 1 80 ? 10.683 9.534 -13.516 1.00 75.06 80 PRO A C 1
ATOM 655 O O . PRO A 1 80 ? 9.698 8.870 -13.851 1.00 75.06 80 PRO A O 1
ATOM 658 N N . ARG A 1 81 ? 10.624 10.472 -12.572 1.00 78.12 81 ARG A N 1
ATOM 659 C CA . ARG A 1 81 ? 9.367 10.892 -11.951 1.00 78.12 81 ARG A CA 1
ATOM 660 C C . ARG A 1 81 ? 8.431 11.542 -12.964 1.00 78.12 81 ARG A C 1
ATOM 662 O O . ARG A 1 81 ? 8.863 12.086 -13.984 1.00 78.12 81 ARG A O 1
ATOM 669 N N . SER A 1 82 ? 7.142 11.536 -12.632 1.00 73.69 82 SER A N 1
ATOM 670 C CA . SER A 1 82 ? 6.162 12.355 -13.340 1.00 73.69 82 SER A CA 1
ATOM 671 C C . SER A 1 82 ? 6.535 13.837 -13.241 1.00 73.69 82 SER A C 1
ATOM 673 O O . SER A 1 82 ? 6.892 14.321 -12.165 1.00 73.69 82 SER A O 1
ATOM 675 N N . ARG A 1 83 ? 6.398 14.574 -14.352 1.00 70.88 83 ARG A N 1
ATOM 676 C CA . ARG A 1 83 ? 6.578 16.038 -14.379 1.00 70.88 83 ARG A CA 1
ATOM 677 C C . ARG A 1 83 ? 5.569 16.767 -13.497 1.00 70.88 83 ARG A C 1
ATOM 679 O O . ARG A 1 83 ? 5.826 17.887 -13.078 1.00 70.88 83 ARG A O 1
ATOM 686 N N . ASP A 1 84 ? 4.445 16.124 -13.204 1.00 71.19 84 ASP A N 1
ATOM 687 C CA . ASP A 1 84 ? 3.412 16.679 -12.341 1.00 71.19 84 ASP A CA 1
ATOM 688 C C . ASP A 1 84 ? 3.670 16.406 -10.851 1.00 71.19 84 ASP A C 1
ATOM 690 O O . ASP A 1 84 ? 2.892 16.864 -10.021 1.00 71.19 84 ASP A O 1
ATOM 694 N N . GLY A 1 85 ? 4.765 15.728 -10.490 1.00 80.44 85 GLY A N 1
ATOM 695 C CA . GLY A 1 85 ? 5.077 15.282 -9.130 1.00 80.44 85 GLY A CA 1
ATOM 696 C C . GLY A 1 85 ? 4.623 13.842 -8.859 1.00 80.44 85 GLY A C 1
ATOM 697 O O . GLY A 1 85 ? 3.803 13.284 -9.589 1.00 80.44 85 GLY A O 1
ATOM 698 N N . GLY A 1 86 ? 5.166 13.231 -7.803 1.00 89.12 86 GLY A N 1
ATOM 699 C CA . GLY A 1 86 ? 4.952 11.821 -7.461 1.00 89.12 86 GLY A CA 1
ATOM 700 C C . GLY A 1 86 ? 6.166 10.932 -7.750 1.00 89.12 86 GLY A C 1
ATOM 701 O O . GLY A 1 86 ? 7.171 11.359 -8.325 1.00 89.12 86 GLY A O 1
ATOM 702 N N . ASP A 1 87 ? 6.082 9.671 -7.335 1.00 91.31 87 ASP A N 1
ATOM 703 C CA . ASP A 1 87 ? 7.086 8.655 -7.654 1.00 91.31 87 ASP A CA 1
ATOM 704 C C . ASP A 1 87 ? 6.969 8.208 -9.128 1.00 91.31 87 ASP A C 1
ATOM 706 O O . ASP A 1 87 ? 5.919 8.406 -9.757 1.00 91.31 87 ASP A O 1
ATOM 710 N N . PRO A 1 88 ? 8.014 7.589 -9.710 1.00 93.00 88 PRO A N 1
ATOM 711 C CA . PRO A 1 88 ? 7.886 6.906 -10.992 1.00 93.00 88 PRO A CA 1
ATOM 712 C C . PRO A 1 88 ? 6.795 5.833 -10.914 1.00 93.00 88 PRO A C 1
ATOM 714 O O . PRO A 1 88 ? 6.674 5.135 -9.906 1.00 93.00 88 PRO A O 1
ATOM 717 N N . TYR A 1 89 ? 6.001 5.687 -11.977 1.00 93.94 89 TYR A N 1
ATOM 718 C CA . TYR A 1 89 ? 4.907 4.713 -11.981 1.00 93.94 89 TYR A CA 1
ATOM 719 C C . TYR A 1 89 ? 5.411 3.270 -11.854 1.00 93.94 89 TYR A C 1
ATOM 721 O O . TYR A 1 89 ? 4.868 2.494 -11.077 1.00 93.94 89 TYR A O 1
ATOM 729 N N . PHE A 1 90 ? 6.484 2.937 -12.568 1.00 95.38 90 PHE A N 1
ATOM 730 C CA . PHE A 1 90 ? 7.176 1.657 -12.497 1.00 95.38 90 PHE A CA 1
ATOM 731 C C . PHE A 1 90 ? 8.657 1.923 -12.260 1.00 95.38 90 PHE A C 1
ATOM 733 O O . PHE A 1 90 ? 9.239 2.756 -12.955 1.00 95.38 90 PHE A O 1
ATOM 740 N N . PHE A 1 91 ? 9.261 1.230 -11.298 1.00 94.94 91 PHE A N 1
ATOM 741 C CA . PHE A 1 91 ? 10.698 1.302 -11.040 1.00 94.94 91 PHE A CA 1
ATOM 742 C C . PHE A 1 91 ? 11.183 0.089 -10.243 1.00 94.94 91 PHE A C 1
ATOM 744 O O . PHE A 1 91 ? 10.397 -0.682 -9.692 1.00 94.94 91 PHE A O 1
ATOM 751 N N . GLY A 1 92 ? 12.499 -0.071 -10.146 1.00 93.56 92 GLY A N 1
ATOM 752 C CA . GLY A 1 92 ? 13.105 -1.132 -9.355 1.00 93.56 92 GLY A CA 1
ATOM 753 C C . GLY A 1 92 ? 14.558 -0.849 -9.010 1.00 93.56 92 GLY A C 1
ATOM 754 O O . GLY A 1 92 ? 15.170 0.073 -9.541 1.00 93.56 92 GLY A O 1
ATOM 755 N N . SER A 1 93 ? 15.093 -1.625 -8.071 1.00 91.50 93 SER A N 1
ATOM 756 C CA . SER A 1 93 ? 16.493 -1.562 -7.652 1.00 91.50 93 SER A CA 1
ATOM 757 C C . SER A 1 93 ? 16.928 -2.912 -7.090 1.00 91.50 93 SER A C 1
ATOM 759 O O . SER A 1 93 ? 16.299 -3.440 -6.166 1.00 91.50 93 SER A O 1
ATOM 761 N N . GLY A 1 94 ? 17.987 -3.493 -7.662 1.00 92.69 94 GLY A N 1
ATOM 762 C CA . GLY A 1 94 ? 18.403 -4.857 -7.343 1.00 92.69 94 GLY A CA 1
ATOM 763 C C . GLY A 1 94 ? 17.240 -5.834 -7.528 1.00 92.69 94 GLY A C 1
ATOM 764 O O . GLY A 1 94 ? 16.651 -5.903 -8.600 1.00 92.69 94 GLY A O 1
ATOM 765 N N . HIS A 1 95 ? 16.867 -6.567 -6.482 1.00 92.06 95 HIS A N 1
ATOM 766 C CA . HIS A 1 95 ? 15.749 -7.515 -6.545 1.00 92.06 95 HIS A CA 1
ATOM 767 C C . HIS A 1 95 ? 14.380 -6.882 -6.271 1.00 92.06 95 HIS A C 1
ATOM 769 O O . HIS A 1 95 ? 13.390 -7.599 -6.241 1.00 92.06 95 HIS A O 1
ATOM 775 N N . ARG A 1 96 ? 14.281 -5.573 -6.032 1.00 91.50 96 ARG A N 1
ATOM 776 C CA . ARG A 1 96 ? 13.001 -4.935 -5.699 1.00 91.50 96 ARG A CA 1
ATOM 777 C C . ARG A 1 96 ? 12.355 -4.336 -6.938 1.00 91.50 96 ARG A C 1
ATOM 779 O O . ARG A 1 96 ? 13.028 -3.642 -7.698 1.00 91.50 96 ARG A O 1
ATOM 786 N N . LEU A 1 97 ? 11.057 -4.560 -7.089 1.00 93.94 97 LEU A N 1
ATOM 787 C CA . LEU A 1 97 ? 10.206 -4.008 -8.138 1.00 93.94 97 LEU A CA 1
ATOM 788 C C . LEU A 1 97 ? 9.001 -3.323 -7.498 1.00 93.94 97 LEU A C 1
ATOM 790 O O . LEU A 1 97 ? 8.413 -3.853 -6.554 1.00 93.94 97 LEU A O 1
ATOM 794 N N . TYR A 1 98 ? 8.632 -2.163 -8.030 1.00 95.00 98 TYR A N 1
ATOM 795 C CA . TYR A 1 98 ? 7.530 -1.354 -7.529 1.00 95.00 98 TYR A CA 1
ATOM 796 C C . TYR A 1 98 ? 6.627 -0.888 -8.673 1.00 95.00 98 TYR A C 1
ATOM 798 O O . TYR A 1 98 ? 7.117 -0.478 -9.728 1.00 95.00 98 TYR A O 1
ATOM 806 N N . ILE A 1 99 ? 5.316 -0.889 -8.425 1.00 96.19 99 ILE A N 1
ATOM 807 C CA . ILE A 1 99 ? 4.305 -0.254 -9.280 1.00 96.19 99 ILE A CA 1
ATOM 808 C C . ILE A 1 99 ? 3.466 0.689 -8.419 1.00 96.19 99 ILE A C 1
ATOM 810 O O . ILE A 1 99 ? 2.850 0.262 -7.447 1.00 96.19 99 ILE A O 1
ATOM 814 N N . ARG A 1 100 ? 3.413 1.976 -8.763 1.00 94.62 100 ARG A N 1
ATOM 815 C CA . ARG A 1 100 ? 2.675 3.033 -8.047 1.00 94.62 100 ARG A CA 1
ATOM 816 C C . ARG A 1 100 ? 1.237 3.180 -8.559 1.00 94.62 100 ARG A C 1
ATOM 818 O O . ARG A 1 100 ? 0.782 4.280 -8.853 1.00 94.62 100 ARG A O 1
ATOM 825 N N . ASN A 1 101 ? 0.499 2.076 -8.629 1.00 94.38 101 ASN A N 1
ATOM 826 C CA . ASN A 1 101 ? -0.924 2.018 -9.009 1.00 94.38 101 ASN A CA 1
ATOM 827 C C . ASN A 1 101 ? -1.883 2.110 -7.801 1.00 94.38 101 ASN A C 1
ATOM 829 O O . ASN A 1 101 ? -3.049 1.738 -7.882 1.00 94.38 101 ASN A O 1
ATOM 833 N N . GLY A 1 102 ? -1.399 2.623 -6.665 1.00 94.19 102 GLY A N 1
ATOM 834 C CA . GLY A 1 102 ? -2.090 2.651 -5.371 1.00 94.19 102 GLY A CA 1
ATOM 835 C C . GLY A 1 102 ? -3.449 3.356 -5.320 1.00 94.19 102 GLY A C 1
ATOM 836 O O . GLY A 1 102 ? -4.215 3.106 -4.393 1.00 94.19 102 GLY A O 1
ATOM 837 N N . ALA A 1 103 ? -3.739 4.228 -6.285 1.00 95.12 103 ALA A N 1
ATOM 838 C CA . ALA A 1 103 ? -4.985 4.993 -6.377 1.00 95.12 103 ALA A CA 1
ATOM 839 C C . ALA A 1 103 ? -5.948 4.468 -7.461 1.00 95.12 103 ALA A C 1
ATOM 841 O O . ALA A 1 103 ? -6.977 5.092 -7.719 1.00 95.12 103 ALA A O 1
ATOM 842 N N . GLU A 1 104 ? -5.606 3.365 -8.131 1.00 95.38 104 GLU A N 1
ATOM 843 C CA . GLU A 1 104 ? -6.414 2.793 -9.208 1.00 95.38 104 GLU A CA 1
ATOM 844 C C . GLU A 1 104 ? -7.512 1.873 -8.672 1.00 95.38 104 GLU A C 1
ATOM 846 O O . GLU A 1 104 ? -7.291 1.091 -7.748 1.00 95.38 104 GLU A O 1
ATOM 851 N N . GLU A 1 105 ? -8.683 1.932 -9.308 1.00 95.50 105 GLU A N 1
ATOM 852 C CA . GLU A 1 105 ? -9.886 1.176 -8.941 1.00 95.50 105 GLU A CA 1
ATOM 853 C C . GLU A 1 105 ? -9.617 -0.313 -8.706 1.00 95.50 105 GLU A C 1
ATOM 855 O O . GLU A 1 105 ? -10.021 -0.850 -7.677 1.00 95.50 105 GLU A O 1
ATOM 860 N N . LEU A 1 106 ? -8.891 -0.970 -9.618 1.00 96.12 106 LEU A N 1
ATOM 861 C CA . LEU A 1 106 ? -8.602 -2.400 -9.515 1.00 96.12 106 LEU A CA 1
ATOM 862 C C . LEU A 1 106 ? -7.854 -2.734 -8.217 1.00 96.12 106 LEU A C 1
ATOM 864 O O . LEU A 1 106 ? -8.283 -3.611 -7.468 1.00 96.12 106 LEU A O 1
ATOM 868 N N . LEU A 1 107 ? -6.780 -2.005 -7.902 1.00 95.81 107 LEU A N 1
ATOM 869 C CA . LEU A 1 107 ? -5.993 -2.267 -6.697 1.00 95.81 107 LEU A CA 1
ATOM 870 C C . LEU A 1 107 ? -6.753 -1.880 -5.420 1.00 95.81 107 LEU A C 1
ATOM 872 O O . LEU A 1 107 ? -6.676 -2.584 -4.410 1.00 95.81 107 LEU A O 1
ATOM 876 N N . LEU A 1 108 ? -7.523 -0.788 -5.461 1.00 96.25 108 LEU A N 1
ATOM 877 C CA . LEU A 1 108 ? -8.367 -0.378 -4.341 1.00 96.25 108 LEU A CA 1
ATOM 878 C C . LEU A 1 108 ? -9.433 -1.428 -4.031 1.00 96.25 108 LEU A C 1
ATOM 880 O O . LEU A 1 108 ? -9.584 -1.792 -2.867 1.00 96.25 108 LEU A O 1
ATOM 884 N N . ASN A 1 109 ? -10.131 -1.932 -5.048 1.00 96.75 109 ASN A N 1
ATOM 885 C CA . ASN A 1 109 ? -11.177 -2.947 -4.903 1.00 96.75 109 ASN A CA 1
ATOM 886 C C . ASN A 1 109 ? -10.605 -4.299 -4.462 1.00 96.75 109 ASN A C 1
ATOM 888 O O . ASN A 1 109 ? -11.233 -4.987 -3.664 1.00 96.75 109 ASN A O 1
ATOM 892 N N . THR A 1 110 ? -9.400 -4.647 -4.921 1.00 96.62 110 THR A N 1
ATOM 893 C CA . THR A 1 110 ? -8.733 -5.908 -4.561 1.00 96.62 110 THR A CA 1
ATOM 894 C C . THR A 1 110 ? -8.315 -5.964 -3.091 1.00 96.62 110 THR A C 1
ATOM 896 O O . THR A 1 110 ? -8.321 -7.045 -2.511 1.00 96.62 110 THR A O 1
ATOM 899 N N . ALA A 1 111 ? -7.918 -4.833 -2.491 1.00 94.00 111 ALA A N 1
ATOM 900 C CA . ALA A 1 111 ? -7.267 -4.831 -1.176 1.00 94.00 111 ALA A CA 1
ATOM 901 C C . ALA A 1 111 ? -7.828 -3.813 -0.170 1.00 94.00 111 ALA A C 1
ATOM 903 O O . ALA A 1 111 ? -8.257 -4.181 0.923 1.00 94.00 111 ALA A O 1
ATOM 904 N N . VAL A 1 112 ? -7.770 -2.514 -0.479 1.00 93.25 112 VAL A N 1
ATOM 905 C CA . VAL A 1 112 ? -8.051 -1.468 0.524 1.00 93.25 112 VAL A CA 1
ATOM 906 C C . VAL A 1 112 ? -9.545 -1.397 0.831 1.00 93.25 112 VAL A C 1
ATOM 908 O O . VAL A 1 112 ? -9.949 -1.420 1.992 1.00 93.25 112 VAL A O 1
ATOM 911 N N . ARG A 1 113 ? -10.376 -1.344 -0.212 1.00 96.00 113 ARG A N 1
ATOM 912 C CA . ARG A 1 113 ? -11.836 -1.262 -0.100 1.00 96.00 113 ARG A CA 1
ATOM 913 C C . ARG A 1 113 ? -12.437 -2.562 0.401 1.00 96.00 113 ARG A C 1
ATOM 915 O O . ARG A 1 113 ? -13.432 -2.502 1.110 1.00 96.00 113 ARG A O 1
ATOM 922 N N . SER A 1 114 ? -11.833 -3.713 0.104 1.00 96.12 114 SER A N 1
ATOM 923 C CA . SER A 1 114 ? -12.323 -5.001 0.602 1.00 96.12 114 SER A CA 1
ATOM 924 C C . SER A 1 114 ? -12.192 -5.147 2.116 1.00 96.12 114 SER A C 1
ATOM 926 O O . SER A 1 114 ? -12.926 -5.915 2.724 1.00 96.12 114 SER A O 1
ATOM 928 N N . LEU A 1 115 ? -11.280 -4.408 2.750 1.00 94.94 115 LEU A N 1
ATOM 929 C CA . LEU A 1 115 ? -11.085 -4.418 4.203 1.00 94.94 115 LEU A CA 1
ATOM 930 C C . LEU A 1 115 ? -11.827 -3.288 4.925 1.00 94.94 115 LEU A C 1
ATOM 932 O O . LEU A 1 115 ? -11.610 -3.086 6.120 1.00 94.94 115 LEU A O 1
ATOM 936 N N . TRP A 1 116 ? -12.720 -2.574 4.236 1.00 95.00 116 TRP A N 1
ATOM 937 C CA . TRP A 1 116 ? -13.454 -1.445 4.803 1.00 95.00 116 TRP A CA 1
ATOM 938 C C . TRP A 1 116 ? -14.223 -1.816 6.074 1.00 95.00 116 TRP A C 1
ATOM 940 O O . TRP A 1 116 ? -14.055 -1.171 7.107 1.00 95.00 116 TRP A O 1
ATOM 950 N N . ASN A 1 117 ? -14.985 -2.912 6.034 1.00 94.56 117 ASN A N 1
ATOM 951 C CA . ASN A 1 117 ? -15.750 -3.378 7.193 1.00 94.56 117 ASN A CA 1
ATOM 952 C C . ASN A 1 117 ? -14.855 -3.703 8.398 1.00 94.56 117 ASN A C 1
ATOM 954 O O . ASN A 1 117 ? -15.208 -3.406 9.538 1.00 94.56 117 ASN A O 1
ATOM 958 N N . VAL A 1 118 ? -13.677 -4.285 8.155 1.00 96.06 118 VAL A N 1
ATOM 959 C CA . VAL A 1 118 ? -12.691 -4.567 9.209 1.00 96.06 118 VAL A CA 1
ATOM 960 C C . VAL A 1 118 ? -12.121 -3.264 9.776 1.00 96.06 118 VAL A C 1
ATOM 962 O O . VAL A 1 118 ? -11.950 -3.148 10.990 1.00 96.06 118 VAL A O 1
ATOM 965 N N . ALA A 1 119 ? -11.861 -2.268 8.926 1.00 94.00 119 ALA A N 1
ATOM 966 C CA . ALA A 1 119 ? -11.390 -0.959 9.363 1.00 94.00 119 ALA A CA 1
ATOM 967 C C . ALA A 1 119 ? -12.426 -0.246 10.248 1.00 94.00 119 ALA A C 1
ATOM 969 O O . ALA A 1 119 ? -12.070 0.188 11.342 1.00 94.00 119 ALA A O 1
ATOM 970 N N . GLU A 1 120 ? -13.699 -0.198 9.841 1.00 94.19 120 GLU A N 1
ATOM 971 C CA . GLU A 1 120 ? -14.783 0.366 10.664 1.00 94.19 120 GLU A CA 1
ATOM 972 C C . GLU A 1 120 ? -14.968 -0.394 11.980 1.00 94.19 120 GLU A C 1
ATOM 974 O O . GLU A 1 120 ? -15.166 0.218 13.028 1.00 94.19 120 GLU A O 1
ATOM 979 N N . GLN A 1 121 ? -14.847 -1.723 11.966 1.00 95.75 121 GLN A N 1
ATOM 980 C CA . GLN A 1 121 ? -14.956 -2.528 13.183 1.00 95.75 121 GLN A CA 1
ATOM 981 C C . GLN A 1 121 ? -13.842 -2.223 14.195 1.00 95.75 121 GLN A C 1
ATOM 983 O O . GLN A 1 121 ? -14.086 -2.233 15.402 1.00 95.75 121 GLN A O 1
ATOM 988 N N . LEU A 1 122 ? -12.614 -1.994 13.720 1.00 93.75 122 LEU A N 1
ATOM 989 C CA . LEU A 1 122 ? -11.451 -1.771 14.582 1.00 93.75 122 LEU A CA 1
ATOM 990 C C . LEU A 1 122 ? -11.290 -0.312 15.017 1.00 93.75 122 LEU A C 1
ATOM 992 O O . LEU A 1 122 ? -10.838 -0.072 16.137 1.00 93.75 122 LEU A O 1
ATOM 996 N N . LEU A 1 123 ? -11.618 0.642 14.143 1.00 91.00 123 LEU A N 1
ATOM 997 C CA . LEU A 1 123 ? -11.382 2.073 14.359 1.00 91.00 123 LEU A CA 1
ATOM 998 C C . LEU A 1 123 ? -12.645 2.856 14.736 1.00 91.00 123 LEU A C 1
ATOM 1000 O O . LEU A 1 123 ? -12.525 3.947 15.282 1.00 91.00 123 LEU A O 1
ATOM 1004 N N . GLY A 1 124 ? -13.830 2.293 14.503 1.00 92.31 124 GLY A N 1
ATOM 1005 C CA . GLY A 1 124 ? -15.118 2.940 14.737 1.00 92.31 124 GLY A CA 1
ATOM 1006 C C . GLY A 1 124 ? -15.871 3.197 13.433 1.00 92.31 124 GLY A C 1
ATOM 1007 O O . GLY A 1 124 ? -15.302 3.637 12.432 1.00 92.31 124 GLY A O 1
ATOM 1008 N N . ALA A 1 125 ? -17.176 2.923 13.445 1.00 92.19 125 ALA A N 1
ATOM 1009 C CA . ALA A 1 125 ? -18.048 3.219 12.315 1.00 92.19 125 ALA A CA 1
ATOM 1010 C C . ALA A 1 125 ? -18.093 4.734 12.067 1.00 92.19 125 ALA A C 1
ATOM 1012 O O . ALA A 1 125 ? -18.342 5.503 12.995 1.00 92.19 125 ALA A O 1
ATOM 1013 N N . GLY A 1 126 ? -17.854 5.159 10.825 1.00 90.25 126 GLY A N 1
ATOM 1014 C CA . GLY A 1 126 ? -17.771 6.581 10.468 1.00 90.25 126 GLY A CA 1
ATOM 1015 C C . GLY A 1 126 ? -16.487 7.309 10.896 1.00 90.25 126 GLY A C 1
ATOM 1016 O O . GLY A 1 126 ? -16.345 8.485 10.572 1.00 90.25 126 GLY A O 1
ATOM 1017 N N . GLU A 1 127 ? -15.540 6.629 11.553 1.00 88.69 127 GLU A N 1
ATOM 1018 C CA . GLU A 1 127 ? -14.244 7.200 11.978 1.00 88.69 127 GLU A CA 1
ATOM 1019 C C . GLU A 1 127 ? -13.127 6.993 10.937 1.00 88.69 127 GLU A C 1
ATOM 1021 O O . GLU A 1 127 ? -11.989 7.432 11.106 1.00 88.69 127 GLU A O 1
ATOM 1026 N N . VAL A 1 128 ? -13.441 6.311 9.834 1.00 89.19 128 VAL A N 1
ATOM 1027 C CA . VAL A 1 128 ? -12.531 6.051 8.714 1.00 89.19 128 VAL A CA 1
ATOM 1028 C C . VAL A 1 128 ? -12.996 6.757 7.449 1.00 89.19 128 VAL A C 1
ATOM 1030 O O . VAL A 1 128 ? -14.166 7.097 7.274 1.00 89.19 128 VAL A O 1
ATOM 1033 N N . VAL A 1 129 ? -12.057 6.966 6.530 1.00 90.44 129 VAL A N 1
ATOM 1034 C CA . VAL A 1 129 ? -12.292 7.693 5.282 1.00 90.44 129 VAL A CA 1
ATOM 1035 C C . VAL A 1 129 ? -12.248 6.716 4.125 1.00 90.44 129 VAL A C 1
ATOM 1037 O O . VAL A 1 129 ? -11.250 6.024 3.936 1.00 90.44 129 VAL A O 1
ATOM 1040 N N . TRP A 1 130 ? -13.328 6.677 3.345 1.00 93.62 130 TRP A N 1
ATOM 1041 C CA . TRP A 1 130 ? -13.414 5.798 2.185 1.00 93.62 130 TRP A CA 1
ATOM 1042 C C . TRP A 1 130 ? -12.293 6.127 1.190 1.00 93.62 130 TRP A C 1
ATOM 1044 O O . TRP A 1 130 ? -12.139 7.302 0.839 1.00 93.62 130 TRP A O 1
ATOM 1054 N N . PRO A 1 131 ? -11.534 5.127 0.707 1.00 94.38 131 PRO A N 1
ATOM 1055 C CA . PRO A 1 131 ? -10.503 5.341 -0.299 1.00 94.38 131 PRO A CA 1
ATOM 1056 C C . PRO A 1 131 ? -11.169 5.571 -1.661 1.00 94.38 131 PRO A C 1
ATOM 1058 O O . PRO A 1 131 ? -11.405 4.637 -2.437 1.00 94.38 131 PRO A O 1
ATOM 1061 N N . ALA A 1 132 ? -11.513 6.826 -1.950 1.00 95.25 132 ALA A N 1
ATOM 1062 C CA . ALA A 1 132 ? -12.205 7.196 -3.179 1.00 95.25 132 ALA A CA 1
ATOM 1063 C C . ALA A 1 132 ? -11.325 7.001 -4.420 1.00 95.25 132 ALA A C 1
ATOM 1065 O O . ALA A 1 132 ? -11.860 6.785 -5.500 1.00 95.25 132 ALA A O 1
ATOM 1066 N N . GLY A 1 133 ? -9.999 6.988 -4.263 1.00 95.50 133 GLY A N 1
ATOM 1067 C CA . GLY A 1 133 ? -9.071 6.897 -5.383 1.00 95.50 133 GLY A CA 1
ATOM 1068 C C . GLY A 1 133 ? -8.949 8.226 -6.117 1.00 95.50 133 GLY A C 1
ATOM 1069 O O . GLY A 1 133 ? -8.993 9.298 -5.507 1.00 95.50 133 GLY A O 1
ATOM 1070 N N . MET A 1 134 ? -8.740 8.151 -7.429 1.00 94.75 134 MET A N 1
ATOM 1071 C CA . MET A 1 134 ? -8.607 9.331 -8.281 1.00 94.75 134 MET A CA 1
ATOM 1072 C C . MET A 1 134 ? -9.968 9.956 -8.614 1.00 94.75 134 MET A C 1
ATOM 1074 O O . MET A 1 134 ? -10.930 9.261 -8.928 1.00 94.75 134 MET A O 1
ATOM 1078 N N . ASP A 1 135 ? -10.019 11.284 -8.618 1.00 92.00 135 ASP A N 1
ATOM 1079 C CA . ASP A 1 135 ? -11.100 12.067 -9.203 1.00 92.00 135 ASP A CA 1
ATOM 1080 C C . ASP A 1 135 ? -10.956 12.184 -10.734 1.00 92.00 135 ASP A C 1
ATOM 1082 O O . ASP A 1 135 ? -9.976 11.737 -11.339 1.00 92.00 135 ASP A O 1
ATOM 1086 N N . GLY A 1 136 ? -11.926 12.837 -11.381 1.00 89.19 136 GLY A N 1
ATOM 1087 C CA . GLY A 1 136 ? -11.923 13.046 -12.834 1.00 89.19 136 GLY A CA 1
ATOM 1088 C C . GLY A 1 136 ? -10.753 13.884 -13.371 1.00 89.19 136 GLY A C 1
ATOM 1089 O O . GLY A 1 136 ? -10.570 13.949 -14.583 1.00 89.19 136 GLY A O 1
ATOM 1090 N N . SER A 1 137 ? -9.954 14.515 -12.502 1.00 90.06 137 SER A N 1
ATOM 1091 C CA . SER A 1 137 ? -8.739 15.247 -12.876 1.00 90.06 137 SER A CA 1
ATOM 1092 C C . SER A 1 137 ? -7.459 14.407 -12.763 1.00 90.06 137 SER A C 1
ATOM 1094 O O . SER A 1 137 ? -6.373 14.918 -13.036 1.00 90.06 137 SER A O 1
ATOM 1096 N N . GLY A 1 138 ? -7.564 13.132 -12.370 1.00 90.31 138 GLY A N 1
ATOM 1097 C CA . GLY A 1 138 ? -6.417 12.233 -12.207 1.00 90.31 138 GLY A CA 1
ATOM 1098 C C . GLY A 1 138 ? -5.644 12.441 -10.902 1.00 90.31 138 GLY A C 1
ATOM 1099 O O . GLY A 1 138 ? -4.473 12.068 -10.808 1.00 90.31 138 GLY A O 1
ATOM 1100 N N . THR A 1 139 ? -6.276 13.044 -9.892 1.00 94.25 139 THR A N 1
ATOM 1101 C CA . THR A 1 139 ? -5.685 13.271 -8.563 1.00 94.25 139 THR A CA 1
ATOM 1102 C C . THR A 1 139 ? -6.537 12.683 -7.460 1.00 94.25 139 THR A C 1
ATOM 1104 O O . THR A 1 139 ? -7.732 12.501 -7.639 1.00 94.25 139 THR A O 1
ATOM 1107 N N . THR A 1 140 ? -5.951 12.425 -6.298 1.00 95.56 140 THR A N 1
ATOM 1108 C CA . THR A 1 140 ? -6.715 12.029 -5.110 1.00 95.56 140 THR A CA 1
ATOM 1109 C C . THR A 1 140 ? -6.981 13.238 -4.224 1.00 95.56 140 THR A C 1
ATOM 1111 O O . THR A 1 140 ? -6.118 14.111 -4.129 1.00 95.56 140 THR A O 1
ATOM 1114 N N . VAL A 1 141 ? -8.111 13.266 -3.515 1.00 95.81 141 VAL A N 1
ATOM 1115 C CA . VAL A 1 141 ? -8.416 14.296 -2.509 1.00 95.81 141 VAL A CA 1
ATOM 1116 C C . VAL A 1 141 ? -8.876 13.627 -1.225 1.00 95.81 141 VAL A C 1
ATOM 1118 O O . VAL A 1 141 ? -9.880 12.920 -1.223 1.00 95.81 141 VAL A O 1
ATOM 1121 N N . GLY A 1 142 ? -8.158 13.848 -0.127 1.00 94.06 142 GLY A N 1
ATOM 1122 C CA . GLY A 1 142 ? -8.523 13.265 1.160 1.00 94.06 142 GLY A CA 1
ATOM 1123 C C . GLY A 1 142 ? -7.949 14.016 2.352 1.00 94.06 142 GLY A C 1
ATOM 1124 O O . GLY A 1 142 ? -7.109 14.902 2.186 1.00 94.06 142 GLY A O 1
ATOM 1125 N N . PRO A 1 143 ? -8.419 13.693 3.562 1.00 92.75 143 PRO A N 1
ATOM 1126 C CA . PRO A 1 143 ? -7.990 14.366 4.771 1.00 92.75 143 PRO A CA 1
ATOM 1127 C C . PRO A 1 143 ? -6.559 13.975 5.133 1.00 92.75 143 PRO A C 1
ATOM 1129 O O . PRO A 1 143 ? -6.172 12.812 5.054 1.00 92.75 143 PRO A O 1
ATOM 1132 N N . CYS A 1 144 ? -5.786 14.956 5.578 1.00 90.88 144 CYS A N 1
ATOM 1133 C CA . CYS A 1 144 ? -4.431 14.781 6.068 1.00 90.88 144 CYS A CA 1
ATOM 1134 C C . CYS A 1 144 ? -4.200 15.715 7.251 1.00 90.88 144 CYS A C 1
ATOM 1136 O O . CYS A 1 144 ? -4.455 16.914 7.150 1.00 90.88 144 CYS A O 1
ATOM 1138 N N . LEU A 1 145 ? -3.679 15.194 8.362 1.00 89.06 145 LEU A N 1
ATOM 1139 C CA . LEU A 1 145 ? -3.180 16.041 9.442 1.00 89.06 145 LEU A CA 1
ATOM 1140 C C . LEU A 1 145 ? -1.882 16.709 8.976 1.00 89.06 145 LEU A C 1
ATOM 1142 O O . LEU A 1 145 ? -0.848 16.055 8.865 1.00 89.06 145 LEU A O 1
ATOM 1146 N N . LEU A 1 146 ? -1.938 17.999 8.648 1.00 88.88 146 LEU A N 1
ATOM 1147 C CA . LEU A 1 146 ? -0.853 18.664 7.933 1.00 88.88 146 LEU A CA 1
ATOM 1148 C C . LEU A 1 146 ? 0.183 19.282 8.883 1.00 88.88 146 LEU A C 1
ATOM 1150 O O . LEU A 1 146 ? 0.279 20.503 9.036 1.00 88.88 146 LEU A O 1
ATOM 1154 N N . THR A 1 147 ? 0.963 18.420 9.532 1.00 87.62 147 THR A N 1
ATOM 1155 C CA . THR A 1 147 ? 2.107 18.811 10.373 1.00 87.62 147 THR A CA 1
ATOM 1156 C C . THR A 1 147 ? 3.389 19.006 9.561 1.00 87.62 147 THR A C 1
ATOM 1158 O O . THR A 1 147 ? 3.485 18.608 8.397 1.00 87.62 147 THR A O 1
ATOM 1161 N N . GLU A 1 148 ? 4.409 19.604 10.182 1.00 86.81 148 GLU A N 1
ATOM 1162 C CA . GLU A 1 148 ? 5.747 19.704 9.590 1.00 86.81 148 GLU A CA 1
ATOM 1163 C C . GLU A 1 148 ? 6.346 18.318 9.314 1.00 86.81 148 GLU A C 1
ATOM 1165 O O . GLU A 1 148 ? 6.836 18.071 8.212 1.00 86.81 148 GLU A O 1
ATOM 1170 N N . GLY A 1 149 ? 6.217 17.383 10.262 1.00 82.38 149 GLY A N 1
ATOM 1171 C CA . GLY A 1 149 ? 6.660 15.998 10.091 1.00 82.38 149 GLY A CA 1
ATOM 1172 C C . GLY A 1 149 ? 5.959 15.300 8.925 1.00 82.38 149 GLY A C 1
ATOM 1173 O O . GLY A 1 149 ? 6.610 14.650 8.108 1.00 82.38 149 GLY A O 1
ATOM 1174 N N . THR A 1 150 ? 4.648 15.506 8.778 1.00 84.31 150 THR A N 1
ATOM 1175 C CA . THR A 1 150 ? 3.880 14.954 7.652 1.00 84.31 150 THR A CA 1
ATOM 1176 C C . THR A 1 150 ? 4.361 15.511 6.314 1.00 84.31 150 THR A C 1
ATOM 1178 O O . THR A 1 150 ? 4.613 14.744 5.382 1.00 84.31 150 THR A O 1
ATOM 1181 N N . ARG A 1 151 ? 4.571 16.831 6.219 1.00 88.00 151 ARG A N 1
ATOM 1182 C CA . ARG A 1 151 ? 5.130 17.463 5.014 1.00 88.00 151 ARG A CA 1
ATOM 1183 C C . ARG A 1 151 ? 6.528 16.923 4.698 1.00 88.00 151 ARG A C 1
ATOM 1185 O O . ARG A 1 151 ? 6.800 16.580 3.549 1.00 88.00 151 ARG A O 1
ATOM 1192 N N . ASN A 1 152 ? 7.397 16.799 5.698 1.00 85.81 152 ASN A N 1
ATOM 1193 C CA . ASN A 1 152 ? 8.750 16.268 5.519 1.00 85.81 152 ASN A CA 1
ATOM 1194 C C . ASN A 1 152 ? 8.731 14.808 5.049 1.00 85.81 152 ASN A C 1
ATOM 1196 O O . ASN A 1 152 ? 9.475 14.466 4.134 1.00 85.81 152 ASN A O 1
ATOM 1200 N N . GLY A 1 153 ? 7.820 13.981 5.569 1.00 83.19 153 GLY A N 1
ATOM 1201 C CA . GLY A 1 153 ? 7.622 12.604 5.106 1.00 83.19 153 GLY A CA 1
ATOM 1202 C C . GLY A 1 153 ? 7.109 12.493 3.664 1.00 83.19 153 GLY A C 1
ATOM 1203 O O . GLY A 1 153 ? 7.394 11.512 2.984 1.00 83.19 153 GLY A O 1
ATOM 1204 N N . MET A 1 154 ? 6.392 13.501 3.157 1.00 88.69 154 MET A N 1
ATOM 1205 C CA . MET A 1 154 ? 5.945 13.550 1.757 1.00 88.69 154 MET A CA 1
ATOM 1206 C C . MET A 1 154 ? 7.011 14.088 0.796 1.00 88.69 154 MET A C 1
ATOM 1208 O O . MET A 1 154 ? 6.941 13.823 -0.407 1.00 88.69 154 MET A O 1
ATOM 1212 N N . LYS A 1 155 ? 8.004 14.831 1.299 1.00 88.69 155 LYS A N 1
ATOM 1213 C CA . LYS A 1 155 ? 9.045 15.472 0.484 1.00 88.69 155 LYS A CA 1
ATOM 1214 C C . LYS A 1 155 ? 9.796 14.499 -0.431 1.00 88.69 155 LYS A C 1
ATOM 1216 O O . LYS A 1 155 ? 9.942 14.839 -1.603 1.00 88.69 155 LYS A O 1
ATOM 1221 N N . PRO A 1 156 ? 10.201 13.290 0.005 1.00 86.69 156 PRO A N 1
ATOM 1222 C CA . PRO A 1 156 ? 10.845 12.326 -0.884 1.00 86.69 156 PRO A CA 1
ATOM 1223 C C . PRO A 1 156 ? 9.955 11.837 -2.028 1.00 86.69 156 PRO A C 1
ATOM 1225 O O . PRO A 1 156 ? 10.482 11.268 -2.969 1.00 86.69 156 PRO A O 1
ATOM 1228 N N . HIS A 1 157 ? 8.634 12.025 -1.970 1.00 88.81 157 HIS A N 1
ATOM 1229 C CA . HIS A 1 157 ? 7.699 11.573 -3.008 1.00 88.81 157 HIS A CA 1
ATOM 1230 C C . HIS A 1 157 ? 7.254 12.694 -3.953 1.00 88.81 157 HIS A C 1
ATOM 1232 O O . HIS A 1 157 ? 6.784 12.427 -5.057 1.00 88.81 157 HIS A O 1
ATOM 1238 N N . LEU A 1 158 ? 7.370 13.950 -3.520 1.00 90.00 158 LEU A N 1
ATOM 1239 C CA . LEU A 1 158 ? 6.891 15.123 -4.260 1.00 90.00 158 LEU A CA 1
ATOM 1240 C C . LEU A 1 158 ? 8.023 16.060 -4.703 1.00 90.00 158 LEU A C 1
ATOM 1242 O O . LEU A 1 158 ? 7.801 16.895 -5.574 1.00 90.00 158 LEU A O 1
ATOM 1246 N N . GLU A 1 159 ? 9.220 15.903 -4.131 1.00 82.38 159 GLU A N 1
ATOM 1247 C CA . GLU A 1 159 ? 10.444 16.655 -4.432 1.00 82.38 159 GLU A CA 1
ATOM 1248 C C . GLU A 1 159 ? 10.199 18.161 -4.646 1.00 82.38 159 GLU A C 1
ATOM 1250 O O . GLU A 1 159 ? 9.688 18.827 -3.742 1.00 82.38 159 GLU A O 1
ATOM 1255 N N . SER A 1 160 ? 10.576 18.707 -5.812 1.00 77.75 160 SER A N 1
ATOM 1256 C CA . SER A 1 160 ? 10.466 20.135 -6.142 1.00 77.75 160 SER A CA 1
ATOM 1257 C C . SER A 1 160 ? 9.028 20.651 -6.149 1.00 77.75 160 SER A C 1
ATOM 1259 O O . SER A 1 160 ? 8.810 21.843 -5.960 1.00 77.75 160 SER A O 1
ATOM 1261 N N . GLU A 1 161 ? 8.045 19.765 -6.308 1.00 86.75 161 GLU A N 1
ATOM 1262 C CA . GLU A 1 161 ? 6.627 20.115 -6.404 1.00 86.75 161 GLU A CA 1
ATOM 1263 C C . GLU A 1 161 ? 5.916 20.082 -5.043 1.00 86.75 161 GLU A C 1
ATOM 1265 O O . GLU A 1 161 ? 4.694 20.223 -4.972 1.00 86.75 161 GLU A O 1
ATOM 1270 N N . ILE A 1 162 ? 6.644 19.897 -3.936 1.00 89.56 162 ILE A N 1
ATOM 1271 C CA . ILE A 1 162 ? 6.034 19.817 -2.604 1.00 89.56 162 ILE A CA 1
ATOM 1272 C C . ILE A 1 162 ? 5.199 21.055 -2.259 1.00 89.56 162 ILE A C 1
ATOM 1274 O O . ILE A 1 162 ? 4.114 20.918 -1.700 1.00 89.56 162 ILE A O 1
ATOM 1278 N N . ASP A 1 163 ? 5.652 22.255 -2.623 1.00 90.25 163 ASP A N 1
ATOM 1279 C CA . ASP A 1 163 ? 4.921 23.488 -2.313 1.00 90.25 163 ASP A CA 1
ATOM 1280 C C . ASP A 1 163 ? 3.632 23.614 -3.127 1.00 90.25 163 ASP A C 1
ATOM 1282 O O . ASP A 1 163 ? 2.633 24.114 -2.613 1.00 90.25 163 ASP A O 1
ATOM 1286 N N . LYS A 1 164 ? 3.627 23.096 -4.362 1.00 90.62 164 LYS A N 1
ATOM 1287 C CA . LYS A 1 164 ? 2.440 23.027 -5.224 1.00 90.62 164 LYS A CA 1
ATOM 1288 C C . LYS A 1 164 ? 1.378 22.095 -4.643 1.00 90.62 164 LYS A C 1
ATOM 1290 O O . LYS A 1 164 ? 0.195 22.418 -4.700 1.00 90.62 164 LYS A O 1
ATOM 1295 N N . TRP A 1 165 ? 1.789 20.938 -4.128 1.00 91.44 165 TRP A N 1
ATOM 1296 C CA . TRP A 1 165 ? 0.860 19.897 -3.683 1.00 91.44 165 TRP A CA 1
ATOM 1297 C C . TRP A 1 165 ? 0.449 20.030 -2.220 1.00 91.44 165 TRP A C 1
ATOM 1299 O O . TRP A 1 165 ? -0.715 19.826 -1.900 1.00 91.44 165 TRP A O 1
ATOM 1309 N N . VAL A 1 166 ? 1.392 20.366 -1.341 1.00 91.31 166 VAL A N 1
ATOM 1310 C CA . VAL A 1 166 ? 1.230 20.307 0.121 1.00 91.31 166 VAL A CA 1
ATOM 1311 C C . VAL A 1 166 ? 1.130 21.693 0.749 1.00 91.31 166 VAL A C 1
ATOM 1313 O O . VAL A 1 166 ? 0.463 21.864 1.767 1.00 91.31 166 VAL A O 1
ATOM 1316 N N . GLY A 1 167 ? 1.769 22.699 0.150 1.00 90.56 167 GLY A N 1
ATOM 1317 C CA . GLY A 1 167 ? 1.815 24.045 0.709 1.00 90.56 167 GLY A CA 1
ATOM 1318 C C . GLY A 1 167 ? 2.522 24.105 2.070 1.00 90.56 167 GLY A C 1
ATOM 1319 O O . GLY A 1 167 ? 3.485 23.374 2.336 1.00 90.56 167 GLY A O 1
ATOM 1320 N N . ARG A 1 168 ? 2.068 25.025 2.933 1.00 92.12 168 ARG A N 1
ATOM 1321 C CA . ARG A 1 168 ? 2.638 25.239 4.273 1.00 92.12 168 ARG A CA 1
ATOM 1322 C C . ARG A 1 168 ? 1.944 24.352 5.314 1.00 92.12 168 ARG A C 1
ATOM 1324 O O . ARG A 1 168 ? 0.719 24.266 5.277 1.00 92.12 168 ARG A O 1
ATOM 1331 N N . PRO A 1 169 ? 2.687 23.771 6.276 1.00 91.31 169 PRO A N 1
ATOM 1332 C CA . PRO A 1 169 ? 2.086 23.068 7.405 1.00 91.31 169 PRO A CA 1
ATOM 1333 C C . PRO A 1 169 ? 1.109 23.959 8.177 1.00 91.31 169 PRO A C 1
ATOM 1335 O O . PRO A 1 169 ? 1.418 25.117 8.458 1.00 91.31 169 PRO A O 1
ATOM 1338 N N . THR A 1 170 ? -0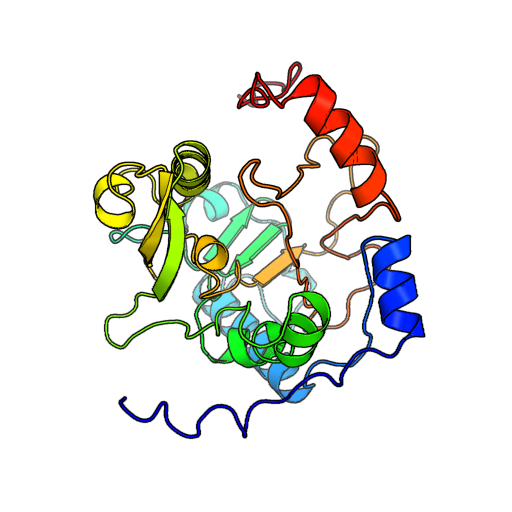.054 23.413 8.532 1.00 91.88 170 THR A N 1
ATOM 1339 C CA . THR A 1 170 ? -1.100 24.123 9.290 1.00 91.88 170 THR A CA 1
ATOM 1340 C C . THR A 1 170 ? -1.282 23.575 10.705 1.00 91.88 170 THR A C 1
ATOM 1342 O O . THR A 1 170 ? -1.915 24.228 11.531 1.00 91.88 170 THR A O 1
ATOM 1345 N N . GLY A 1 171 ? -0.748 22.382 10.997 1.00 88.56 171 GLY A N 1
ATOM 1346 C CA . GLY A 1 171 ? -0.913 21.703 12.285 1.00 88.56 171 GLY A CA 1
ATOM 1347 C C . GLY A 1 171 ? -2.323 21.152 12.531 1.00 88.56 171 GLY A C 1
ATOM 1348 O O . GLY A 1 171 ? -2.624 20.732 13.644 1.00 88.56 171 GLY A O 1
ATOM 1349 N N . ARG A 1 172 ? -3.195 21.151 11.517 1.00 89.44 172 ARG A N 1
ATOM 1350 C CA . ARG A 1 172 ? -4.591 20.696 11.610 1.00 89.44 172 ARG A CA 1
ATOM 1351 C C . ARG A 1 172 ? -4.966 19.794 10.427 1.00 89.44 172 ARG A C 1
ATOM 1353 O O . ARG A 1 172 ? -4.238 19.773 9.433 1.00 89.44 172 ARG A O 1
ATOM 1360 N N . PRO A 1 173 ? -6.068 19.027 10.520 1.00 89.62 173 PRO A N 1
ATOM 1361 C CA . PRO A 1 173 ? -6.592 18.276 9.385 1.00 89.62 173 PRO A CA 1
ATOM 1362 C C . PRO A 1 173 ? -6.990 19.207 8.234 1.00 89.62 173 PRO A C 1
ATOM 1364 O O . PRO A 1 173 ? -7.737 20.162 8.440 1.00 89.62 173 PRO A O 1
ATOM 1367 N N . GLU A 1 174 ? -6.507 18.911 7.032 1.00 92.69 174 GLU A N 1
ATOM 1368 C CA . GLU A 1 174 ? -6.814 19.624 5.789 1.00 92.69 174 GLU A CA 1
ATOM 1369 C C . GLU A 1 174 ? -7.204 18.619 4.700 1.00 92.69 174 GLU A C 1
ATOM 1371 O O . GLU A 1 174 ? -6.763 17.468 4.723 1.00 92.69 174 GLU A O 1
ATOM 1376 N N . LEU A 1 175 ? -8.006 19.050 3.722 1.00 94.19 175 LEU A N 1
ATOM 1377 C CA . LEU A 1 175 ? -8.220 18.270 2.503 1.00 94.19 175 LEU A CA 1
ATOM 1378 C C . LEU A 1 175 ? -7.051 18.508 1.551 1.00 94.19 175 LEU A C 1
ATOM 1380 O O . LEU A 1 175 ? -6.884 19.599 1.009 1.00 94.19 175 LEU A O 1
ATOM 1384 N N . LEU A 1 176 ? -6.249 17.470 1.354 1.00 94.50 176 LEU A N 1
ATOM 1385 C CA . LEU A 1 176 ? -5.047 17.515 0.545 1.00 94.50 176 LEU A CA 1
ATOM 1386 C C . LEU A 1 176 ? -5.294 16.837 -0.802 1.00 94.50 176 LEU A C 1
ATOM 1388 O O . LEU A 1 176 ? -5.771 15.702 -0.864 1.00 94.50 176 LEU A O 1
ATOM 1392 N N . ARG A 1 177 ? -4.935 17.539 -1.879 1.00 95.06 177 ARG A N 1
ATOM 1393 C CA . ARG A 1 177 ? -4.928 17.000 -3.239 1.00 95.06 177 ARG A CA 1
ATOM 1394 C C . ARG A 1 177 ? -3.539 16.450 -3.552 1.00 95.06 177 ARG A C 1
ATOM 1396 O O . ARG A 1 177 ? -2.557 17.152 -3.338 1.00 95.06 177 ARG A O 1
ATOM 1403 N N . LEU A 1 178 ? -3.446 15.231 -4.077 1.00 95.00 178 LEU A N 1
ATOM 1404 C CA . LEU A 1 178 ? -2.172 14.580 -4.408 1.00 95.00 178 LEU A CA 1
ATOM 1405 C C . LEU A 1 178 ? -2.185 13.977 -5.822 1.00 95.00 178 LEU A C 1
ATOM 1407 O O . LEU A 1 178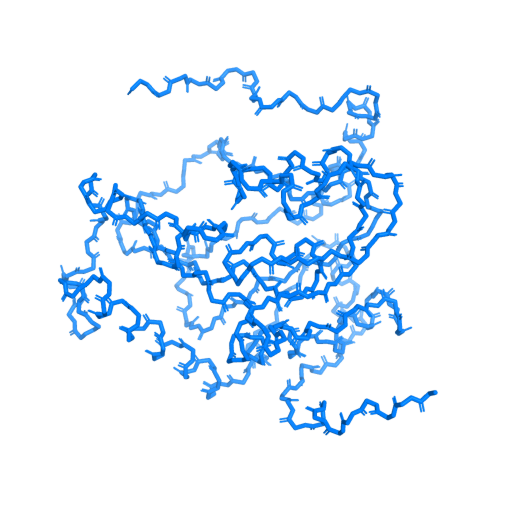 ? -3.243 13.556 -6.299 1.00 95.00 178 LEU A O 1
ATOM 1411 N N . PRO A 1 179 ? -1.024 13.914 -6.503 1.00 93.81 179 PRO A N 1
ATOM 1412 C CA . PRO A 1 179 ? -0.925 13.295 -7.819 1.00 93.81 179 PRO A CA 1
ATOM 1413 C C . PRO A 1 179 ? -1.093 11.774 -7.725 1.00 93.81 179 PRO A C 1
ATOM 1415 O O . PRO A 1 179 ? -0.813 11.180 -6.683 1.00 93.81 179 PRO A O 1
ATOM 1418 N N . LYS A 1 180 ? -1.479 11.135 -8.839 1.00 91.94 180 LYS A N 1
ATOM 1419 C CA . LYS A 1 180 ? -1.717 9.681 -8.952 1.00 91.94 180 LYS A CA 1
ATOM 1420 C C . LYS A 1 180 ? -0.640 8.810 -8.288 1.00 91.94 180 LYS A C 1
ATOM 1422 O O . LYS A 1 180 ? -0.972 7.868 -7.576 1.00 91.94 180 LYS A O 1
ATOM 1427 N N . THR A 1 181 ? 0.637 9.108 -8.529 1.00 93.00 181 THR A N 1
ATOM 1428 C CA . THR A 1 181 ? 1.782 8.347 -7.993 1.00 93.00 181 THR A CA 1
ATOM 1429 C C . THR A 1 181 ? 2.418 9.005 -6.764 1.00 93.00 181 THR A C 1
ATOM 1431 O O . THR A 1 181 ? 3.524 8.646 -6.359 1.00 93.00 181 THR A O 1
ATOM 1434 N N . GLY A 1 182 ? 1.747 10.000 -6.182 1.00 92.75 182 GLY A N 1
ATOM 1435 C CA . GLY A 1 182 ? 2.169 10.672 -4.959 1.00 92.75 182 GLY A CA 1
ATOM 1436 C C . GLY A 1 182 ? 1.892 9.850 -3.696 1.00 92.75 182 GLY A C 1
ATOM 1437 O O . GLY A 1 182 ? 1.442 8.705 -3.769 1.00 92.75 182 GLY A O 1
ATOM 1438 N N . PRO A 1 183 ? 2.121 10.442 -2.510 1.00 92.44 183 PRO A N 1
ATOM 1439 C CA . PRO A 1 183 ? 1.919 9.794 -1.219 1.00 92.44 183 PRO A CA 1
ATOM 1440 C C . PRO A 1 183 ? 0.435 9.697 -0.828 1.00 92.44 183 PRO A C 1
ATOM 1442 O O . PRO A 1 183 ? 0.026 10.140 0.242 1.00 92.44 183 PRO A O 1
ATOM 1445 N N . VAL A 1 184 ? -0.395 9.122 -1.702 1.00 92.75 184 VAL A N 1
ATOM 1446 C CA . VAL A 1 184 ? -1.863 9.054 -1.568 1.00 92.75 184 VAL A CA 1
ATOM 1447 C C . VAL A 1 184 ? -2.317 8.306 -0.307 1.00 92.75 184 VAL A C 1
ATOM 1449 O O . VAL A 1 184 ? -3.368 8.615 0.258 1.00 92.75 184 VAL A O 1
ATOM 1452 N N . TRP A 1 185 ? -1.484 7.391 0.201 1.00 89.50 185 TRP A N 1
ATOM 1453 C CA . TRP A 1 185 ? -1.699 6.678 1.466 1.00 89.50 185 TRP A CA 1
ATOM 1454 C C . TRP A 1 185 ? -1.705 7.601 2.685 1.00 89.50 185 TRP A C 1
ATOM 1456 O O . TRP A 1 185 ? -2.370 7.302 3.673 1.00 89.50 185 TRP A O 1
ATOM 1466 N N . SER A 1 186 ? -1.043 8.756 2.608 1.00 88.50 186 SER A N 1
ATOM 1467 C CA . SER A 1 186 ? -1.073 9.769 3.667 1.00 88.50 186 SER A CA 1
ATOM 1468 C C . SER A 1 186 ? -2.429 10.476 3.783 1.00 88.50 186 SER A C 1
ATOM 1470 O O . SER A 1 186 ? -2.676 11.143 4.780 1.00 88.50 186 SER A O 1
ATOM 1472 N N . THR A 1 187 ? -3.305 10.328 2.780 1.00 90.56 187 THR A N 1
ATOM 1473 C CA . THR A 1 187 ? -4.663 10.913 2.748 1.00 90.56 187 THR A CA 1
ATOM 1474 C C . THR A 1 187 ? -5.777 9.865 2.853 1.00 90.56 187 THR A C 1
ATOM 1476 O O . THR A 1 187 ? -6.952 10.170 2.639 1.00 90.56 187 THR A O 1
ATOM 1479 N N . ALA A 1 188 ? -5.407 8.603 3.106 1.00 90.25 188 ALA A N 1
ATOM 1480 C CA . ALA A 1 188 ? -6.295 7.440 3.050 1.00 90.25 188 ALA A CA 1
ATOM 1481 C C . ALA A 1 188 ? -7.042 7.257 1.707 1.00 90.25 188 ALA A C 1
ATOM 1483 O O . ALA A 1 188 ? -8.008 6.506 1.639 1.00 90.25 188 ALA A O 1
ATOM 1484 N N . GLN A 1 189 ? -6.599 7.910 0.624 1.00 94.44 189 GLN A N 1
ATOM 1485 C CA . GLN A 1 189 ? -7.225 7.794 -0.702 1.00 94.44 189 GLN A CA 1
ATOM 1486 C C . GLN A 1 189 ? -6.589 6.733 -1.598 1.00 94.44 189 GLN A C 1
ATOM 1488 O O . GLN A 1 189 ? -7.065 6.500 -2.706 1.00 94.44 189 GLN A O 1
ATOM 1493 N N . GLY A 1 190 ? -5.532 6.074 -1.127 1.00 93.38 190 GLY A N 1
ATOM 1494 C CA . GLY A 1 190 ? -4.936 4.958 -1.839 1.00 93.38 190 GLY A CA 1
ATOM 1495 C C . GLY A 1 190 ? -3.915 4.177 -1.032 1.00 93.38 190 GLY A C 1
ATOM 1496 O O . GLY A 1 190 ? -3.621 4.496 0.118 1.00 93.38 190 GLY A O 1
ATOM 1497 N N . ALA A 1 191 ? -3.374 3.138 -1.653 1.00 92.81 191 ALA A N 1
ATOM 1498 C CA . ALA A 1 191 ? -2.244 2.374 -1.143 1.00 92.81 191 ALA A CA 1
ATOM 1499 C C . ALA A 1 191 ? -0.912 2.925 -1.683 1.00 92.81 191 ALA A C 1
ATOM 1501 O O . ALA A 1 191 ? -0.875 3.827 -2.517 1.00 92.81 191 ALA A O 1
ATOM 1502 N N . ARG A 1 192 ? 0.209 2.339 -1.250 1.00 91.62 192 ARG A N 1
ATOM 1503 C CA . ARG A 1 192 ? 1.529 2.601 -1.853 1.00 91.62 192 ARG A CA 1
ATOM 1504 C C . ARG A 1 192 ? 1.699 1.991 -3.248 1.00 91.62 192 ARG A C 1
ATOM 1506 O O . ARG A 1 192 ? 2.614 2.388 -3.966 1.00 91.62 192 ARG A O 1
ATOM 1513 N N . GLY A 1 193 ? 0.851 1.035 -3.622 1.00 94.50 193 GLY A N 1
ATOM 1514 C CA . GLY A 1 193 ? 0.974 0.256 -4.855 1.00 94.50 193 GLY A CA 1
ATOM 1515 C C . GLY A 1 193 ? 1.536 -1.148 -4.618 1.00 94.50 193 GLY A C 1
ATOM 1516 O O . GLY A 1 193 ? 1.573 -1.619 -3.480 1.00 94.50 193 GLY A O 1
ATOM 1517 N N . LEU A 1 194 ? 1.961 -1.814 -5.691 1.00 95.00 194 LEU A N 1
ATOM 1518 C CA . LEU A 1 194 ? 2.494 -3.177 -5.661 1.00 95.00 194 LEU A CA 1
ATOM 1519 C C . LEU A 1 194 ? 4.001 -3.193 -5.421 1.00 95.00 194 LEU A C 1
ATOM 1521 O O . LEU A 1 194 ? 4.747 -2.376 -5.962 1.00 95.00 194 LEU A O 1
ATOM 1525 N N . TYR A 1 195 ? 4.426 -4.137 -4.587 1.00 92.38 195 TYR A N 1
ATOM 1526 C CA . TYR A 1 195 ? 5.808 -4.348 -4.181 1.00 92.38 195 TYR A CA 1
ATOM 1527 C C . TYR A 1 195 ? 6.136 -5.818 -4.411 1.00 92.38 195 TYR A C 1
ATOM 1529 O O . TYR A 1 195 ? 5.436 -6.693 -3.902 1.00 92.38 195 TYR A O 1
ATOM 1537 N N . CYS A 1 196 ? 7.207 -6.088 -5.151 1.00 90.44 196 CYS A N 1
ATOM 1538 C CA . CYS A 1 196 ? 7.658 -7.446 -5.425 1.00 90.44 196 CYS A CA 1
ATOM 1539 C C . CYS A 1 196 ? 9.155 -7.574 -5.160 1.00 90.44 196 CYS A C 1
ATOM 1541 O O . CYS A 1 196 ? 9.944 -6.689 -5.501 1.00 90.44 196 CYS A O 1
ATOM 1543 N N . THR A 1 197 ? 9.541 -8.717 -4.602 1.00 88.94 197 THR A N 1
ATOM 1544 C CA . THR A 1 197 ? 10.937 -9.139 -4.508 1.00 88.94 197 THR A CA 1
ATOM 1545 C C . THR A 1 197 ? 11.165 -10.243 -5.532 1.00 88.94 197 THR A C 1
ATOM 1547 O O . THR A 1 197 ? 10.497 -11.273 -5.504 1.00 88.94 197 THR A O 1
ATOM 1550 N N . LEU A 1 198 ? 12.081 -10.009 -6.467 1.00 90.12 198 LEU A N 1
ATOM 1551 C CA . LEU A 1 198 ? 12.473 -10.971 -7.488 1.00 90.12 198 LEU A CA 1
ATOM 1552 C C . LEU A 1 198 ? 13.215 -12.158 -6.853 1.00 90.12 198 LEU A C 1
ATOM 1554 O O . LEU A 1 198 ? 13.903 -11.969 -5.842 1.00 90.12 198 LEU A O 1
ATOM 1558 N N . PRO A 1 199 ? 13.139 -13.360 -7.457 1.00 87.25 199 PRO A N 1
ATOM 1559 C CA . PRO A 1 199 ? 13.811 -14.552 -6.949 1.00 87.25 199 PRO A CA 1
ATOM 1560 C C . PRO A 1 199 ? 15.314 -14.366 -6.725 1.00 87.25 199 PRO A C 1
ATOM 1562 O O . PRO A 1 199 ? 15.944 -13.453 -7.266 1.00 87.25 199 PRO A O 1
ATOM 1565 N N . HIS A 1 200 ? 15.896 -15.276 -5.940 1.00 84.88 200 HIS A N 1
ATOM 1566 C CA . HIS A 1 200 ? 17.323 -15.281 -5.595 1.00 84.88 200 HIS A CA 1
ATOM 1567 C C . HIS A 1 200 ? 17.807 -13.992 -4.916 1.00 84.88 200 HIS A C 1
ATOM 1569 O O . HIS A 1 200 ? 19.000 -13.690 -4.947 1.00 84.88 200 HIS A O 1
ATOM 1575 N N . SER A 1 201 ? 16.898 -13.228 -4.303 1.00 84.69 201 SER A N 1
ATOM 1576 C CA . SER A 1 201 ? 17.278 -12.090 -3.475 1.00 84.69 201 SER A CA 1
ATOM 1577 C C . SER A 1 201 ? 18.169 -12.552 -2.322 1.00 84.69 201 SER A C 1
ATOM 1579 O O . SER A 1 201 ? 17.898 -13.611 -1.746 1.00 84.69 201 SER A O 1
ATOM 1581 N N . PRO A 1 202 ? 19.190 -11.768 -1.938 1.00 80.44 202 PRO A N 1
ATOM 1582 C CA . PRO A 1 202 ? 19.961 -12.051 -0.737 1.00 80.44 202 PRO A CA 1
ATOM 1583 C C . PRO A 1 202 ? 19.035 -12.228 0.475 1.00 80.44 202 PRO A C 1
ATOM 1585 O O . PRO A 1 202 ? 18.019 -11.526 0.558 1.00 80.44 202 PRO A O 1
ATOM 1588 N N . PRO A 1 203 ? 19.365 -13.129 1.418 1.00 74.69 203 PRO A N 1
ATOM 1589 C CA . PRO A 1 203 ? 18.599 -13.243 2.650 1.00 74.69 203 PRO A CA 1
ATOM 1590 C C . PRO A 1 203 ? 18.606 -11.897 3.395 1.00 74.69 203 PRO A C 1
ATOM 1592 O O . PRO A 1 203 ? 19.566 -11.127 3.255 1.00 74.69 203 PRO A O 1
ATOM 1595 N N . PRO A 1 204 ? 17.570 -11.599 4.200 1.00 67.94 204 PRO A N 1
ATOM 1596 C CA . PRO A 1 204 ? 17.582 -10.428 5.067 1.00 67.94 204 PRO A CA 1
ATOM 1597 C C . PRO A 1 204 ? 18.871 -10.398 5.895 1.00 67.94 204 PRO A C 1
ATOM 1599 O O . PRO A 1 204 ? 19.289 -11.423 6.439 1.00 67.94 204 PRO A O 1
ATOM 1602 N N . THR A 1 205 ? 19.519 -9.235 6.003 1.00 66.31 205 THR A N 1
ATOM 1603 C CA . THR A 1 205 ? 20.660 -9.098 6.914 1.00 66.31 205 THR A CA 1
ATOM 1604 C C . THR A 1 205 ? 20.152 -9.281 8.346 1.00 66.31 205 THR A C 1
ATOM 1606 O O . THR A 1 205 ? 19.113 -8.732 8.714 1.00 66.31 205 THR A O 1
ATOM 1609 N N . GLY A 1 206 ? 20.857 -10.074 9.161 1.00 57.50 206 GLY A N 1
ATOM 1610 C CA . GLY A 1 206 ? 20.386 -10.481 10.497 1.00 57.50 206 GLY A CA 1
ATOM 1611 C C . GLY A 1 206 ? 20.199 -9.341 11.508 1.00 57.50 206 GLY A C 1
ATOM 1612 O O . GLY A 1 206 ? 19.703 -9.564 12.606 1.00 57.50 206 GLY A O 1
ATOM 1613 N N . ASP A 1 207 ? 20.587 -8.123 11.147 1.00 65.25 207 ASP A N 1
ATOM 1614 C CA . ASP A 1 207 ? 20.494 -6.922 11.969 1.00 65.25 207 ASP A CA 1
ATOM 1615 C C . ASP A 1 207 ? 19.324 -6.003 11.603 1.00 65.25 207 ASP A C 1
ATOM 1617 O O . ASP A 1 207 ? 19.127 -4.999 12.284 1.00 65.25 207 ASP A O 1
ATOM 1621 N N . PHE A 1 208 ? 18.547 -6.321 10.558 1.00 66.69 208 PHE A N 1
ATOM 1622 C CA . PHE A 1 208 ? 17.389 -5.528 10.129 1.00 66.69 208 PHE A CA 1
ATOM 1623 C C . PHE A 1 208 ? 17.685 -4.015 10.059 1.00 66.69 208 PHE A C 1
ATOM 1625 O O . PHE A 1 208 ? 16.833 -3.201 10.408 1.00 66.69 208 PHE A O 1
ATOM 1632 N N . ARG A 1 209 ? 18.882 -3.612 9.597 1.00 53.22 209 ARG A N 1
ATOM 1633 C CA . ARG A 1 209 ? 19.361 -2.207 9.621 1.00 53.22 209 ARG A CA 1
ATOM 1634 C C . ARG A 1 209 ? 18.442 -1.184 8.949 1.00 53.22 209 ARG A C 1
ATOM 1636 O O . ARG A 1 209 ? 18.572 0.005 9.208 1.00 53.22 209 ARG A O 1
ATOM 1643 N N . SER A 1 210 ? 17.545 -1.625 8.071 1.00 60.06 210 SER A N 1
ATOM 1644 C CA . SER A 1 210 ? 16.567 -0.770 7.382 1.00 60.06 210 SER A CA 1
ATOM 1645 C C . SER A 1 210 ? 15.141 -0.895 7.934 1.00 60.06 210 SER A C 1
ATOM 1647 O O . SER A 1 210 ? 14.196 -0.412 7.302 1.00 60.06 210 SER A O 1
ATOM 1649 N N . ALA A 1 211 ? 14.961 -1.560 9.079 1.00 65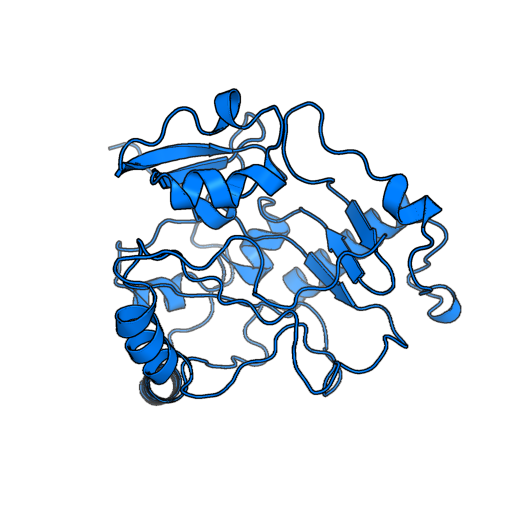.50 211 ALA A N 1
ATOM 1650 C CA . ALA A 1 211 ? 13.691 -1.564 9.786 1.00 65.50 211 ALA A CA 1
ATOM 1651 C C . ALA A 1 211 ? 13.354 -0.132 10.204 1.00 65.50 211 ALA A C 1
ATOM 1653 O O . ALA A 1 211 ? 14.129 0.539 10.882 1.00 65.50 211 ALA A O 1
ATOM 1654 N N . HIS A 1 212 ? 12.186 0.331 9.786 1.00 66.25 212 HIS A N 1
ATOM 1655 C CA . HIS A 1 212 ? 11.637 1.613 10.187 1.00 66.25 212 HIS A CA 1
ATOM 1656 C C . HIS A 1 212 ? 10.204 1.396 10.655 1.00 66.25 212 HIS A C 1
ATOM 1658 O O . HIS A 1 212 ? 9.510 0.487 10.197 1.00 66.25 212 HIS A O 1
ATOM 1664 N N . SER A 1 213 ? 9.774 2.227 11.596 1.00 66.12 213 SER A N 1
ATOM 1665 C CA . SER A 1 213 ? 8.371 2.306 11.973 1.00 66.12 213 SER A CA 1
ATOM 1666 C C . SER A 1 213 ? 7.692 3.315 11.059 1.00 66.12 213 SER A C 1
ATOM 1668 O O . SER A 1 213 ? 8.160 4.438 10.900 1.00 66.12 213 SER A O 1
ATOM 1670 N N . GLU A 1 214 ? 6.564 2.928 10.483 1.00 62.66 214 GLU A N 1
ATOM 1671 C CA . GLU A 1 214 ? 5.703 3.797 9.676 1.00 62.66 214 GLU A CA 1
ATOM 1672 C C . GLU A 1 214 ? 4.810 4.718 10.535 1.00 62.66 214 GLU A C 1
ATOM 1674 O O . GLU A 1 214 ? 3.791 5.231 10.066 1.00 62.66 214 GLU A O 1
ATOM 1679 N N . ALA A 1 215 ? 5.124 4.918 11.816 1.00 55.50 215 ALA A N 1
ATOM 1680 C CA . ALA A 1 215 ? 4.315 5.762 12.683 1.00 55.50 215 ALA A CA 1
AT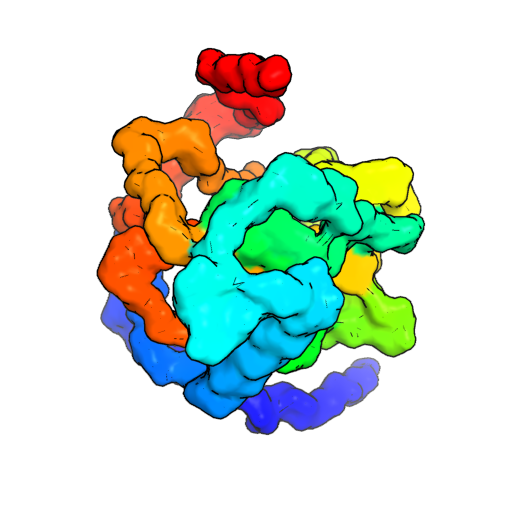OM 1681 C C . ALA A 1 215 ? 4.719 7.241 12.554 1.00 55.50 215 ALA A C 1
ATOM 1683 O O . ALA A 1 215 ? 5.873 7.612 12.742 1.00 55.50 215 ALA A O 1
ATOM 1684 N N . MET A 1 216 ? 3.741 8.094 12.230 1.00 54.91 216 MET A N 1
ATOM 1685 C CA . MET A 1 216 ? 3.886 9.536 12.426 1.00 54.91 216 MET A CA 1
ATOM 1686 C C . MET A 1 216 ? 3.566 9.814 13.892 1.00 54.91 216 MET A C 1
ATOM 1688 O O . MET A 1 216 ? 2.538 9.348 14.391 1.00 54.91 216 MET A O 1
ATOM 1692 N N . TYR A 1 217 ? 4.432 10.587 14.544 1.00 53.03 217 TYR A N 1
ATOM 1693 C CA . TYR A 1 217 ? 4.279 11.071 15.920 1.00 53.03 217 TYR A CA 1
ATOM 1694 C C . TYR A 1 217 ? 2.885 11.625 16.225 1.00 53.03 217 TYR A C 1
ATOM 1696 O O . TYR A 1 217 ? 2.395 11.502 17.343 1.00 53.03 217 TYR A O 1
ATOM 1704 N N . ASP A 1 218 ? 2.233 12.180 15.207 1.00 58.72 218 ASP A N 1
ATOM 1705 C CA . ASP A 1 218 ? 1.038 13.001 15.358 1.00 58.72 218 ASP A CA 1
ATOM 1706 C C . ASP A 1 218 ? -0.282 12.210 15.298 1.00 58.72 218 ASP A C 1
ATOM 1708 O O . ASP A 1 218 ? -1.359 12.801 15.345 1.00 58.72 218 ASP A O 1
ATOM 1712 N N . THR A 1 219 ? -0.244 10.876 15.179 1.00 61.88 219 THR A N 1
ATOM 1713 C CA . THR A 1 219 ? -1.466 10.050 15.118 1.00 61.88 219 THR A CA 1
ATOM 1714 C C . THR A 1 219 ? -1.474 8.974 16.198 1.00 61.88 219 THR A C 1
ATOM 1716 O O . THR A 1 219 ? -0.612 8.097 16.201 1.00 61.88 219 THR A O 1
ATOM 1719 N N . TYR A 1 220 ? -2.487 9.003 17.066 1.00 54.97 220 TYR A N 1
ATOM 1720 C CA . TYR A 1 220 ? -2.632 8.079 18.197 1.00 54.97 220 TYR A CA 1
ATOM 1721 C C . TYR A 1 220 ? -2.990 6.639 17.796 1.00 54.97 220 TYR A C 1
ATOM 1723 O O . TYR A 1 220 ? -2.652 5.706 18.519 1.00 54.97 220 TYR A O 1
ATOM 1731 N N . TRP A 1 221 ? -3.652 6.443 16.651 1.00 64.00 221 TRP A N 1
ATOM 1732 C CA . TRP A 1 221 ? -4.115 5.130 16.192 1.00 64.00 221 TRP A CA 1
ATOM 1733 C C . TRP A 1 221 ? -3.906 4.990 14.685 1.00 64.00 221 TRP A C 1
ATOM 1735 O O . TRP A 1 221 ? -4.236 5.897 13.921 1.00 64.00 221 TRP A O 1
ATOM 1745 N N . ARG A 1 222 ? -3.354 3.853 14.249 1.00 75.19 222 ARG A N 1
ATOM 1746 C CA . ARG A 1 222 ? -3.205 3.494 12.832 1.00 75.19 222 ARG A CA 1
ATOM 1747 C C . ARG A 1 222 ? -3.596 2.045 12.625 1.00 75.19 222 ARG A C 1
ATOM 1749 O O . ARG A 1 222 ? -3.131 1.171 13.352 1.00 75.19 222 ARG A O 1
ATOM 1756 N N . LEU A 1 223 ? -4.378 1.801 11.582 1.00 85.06 223 LEU A N 1
ATOM 1757 C CA . LEU A 1 223 ? -4.517 0.480 10.991 1.00 85.06 223 LEU A CA 1
ATOM 1758 C C . LEU A 1 223 ? -3.636 0.428 9.747 1.00 85.06 223 LEU A C 1
ATOM 1760 O O . LEU A 1 223 ? -3.732 1.292 8.876 1.00 85.06 223 LEU A O 1
ATOM 1764 N N . GLN A 1 224 ? -2.774 -0.580 9.673 1.00 86.94 224 GLN A N 1
ATOM 1765 C CA . GLN A 1 224 ? -1.978 -0.859 8.487 1.00 86.94 224 GLN A CA 1
ATOM 1766 C C . GLN A 1 224 ? -2.402 -2.185 7.892 1.00 86.94 224 GLN A C 1
ATOM 1768 O O . GLN A 1 224 ? -2.617 -3.164 8.604 1.00 86.94 224 GLN A O 1
ATOM 1773 N N . ILE A 1 225 ? -2.514 -2.192 6.571 1.00 89.31 225 ILE A N 1
ATOM 1774 C CA . ILE A 1 225 ? -2.945 -3.340 5.794 1.00 89.31 225 ILE A CA 1
ATOM 1775 C C . ILE A 1 225 ? -1.826 -3.667 4.813 1.00 89.31 225 ILE A C 1
ATOM 1777 O O . ILE A 1 225 ? -1.436 -2.825 4.005 1.00 89.31 225 ILE A O 1
ATOM 1781 N N . ALA A 1 226 ? -1.338 -4.902 4.879 1.00 90.69 226 ALA A N 1
ATOM 1782 C CA . ALA A 1 226 ? -0.514 -5.503 3.843 1.00 90.69 226 ALA A CA 1
ATOM 1783 C C . ALA A 1 226 ? -1.347 -6.593 3.164 1.00 90.69 226 ALA A C 1
ATOM 1785 O O . ALA A 1 226 ? -1.772 -7.545 3.817 1.00 90.69 226 ALA A O 1
ATOM 1786 N N . ALA A 1 227 ? -1.606 -6.427 1.869 1.00 93.19 227 ALA A N 1
ATOM 1787 C CA . ALA A 1 227 ? -2.367 -7.379 1.073 1.00 93.19 227 ALA A CA 1
ATOM 1788 C C . ALA A 1 227 ? -1.422 -8.179 0.175 1.00 93.19 227 ALA A C 1
ATOM 1790 O O . ALA A 1 227 ? -0.614 -7.605 -0.554 1.00 93.19 227 ALA A O 1
ATOM 1791 N N . TYR A 1 228 ? -1.554 -9.501 0.221 1.00 93.62 228 TYR A N 1
ATOM 1792 C CA . TYR A 1 228 ? -0.867 -10.418 -0.679 1.00 93.62 228 TYR A CA 1
ATOM 1793 C C . TYR A 1 228 ? -1.871 -10.897 -1.726 1.00 93.62 228 TYR A C 1
ATOM 1795 O O . TYR A 1 228 ? -2.843 -11.568 -1.391 1.00 93.62 228 TYR A O 1
ATOM 1803 N N . ILE A 1 229 ? -1.659 -10.484 -2.976 1.00 93.81 229 ILE A N 1
ATOM 1804 C CA . ILE A 1 229 ? -2.571 -10.746 -4.104 1.00 93.81 229 ILE A CA 1
ATOM 1805 C C . ILE A 1 229 ? -2.221 -12.020 -4.886 1.00 93.81 229 ILE A C 1
ATOM 1807 O O . ILE A 1 229 ? -2.884 -12.351 -5.863 1.00 93.81 229 ILE A O 1
ATOM 1811 N N . ASP A 1 230 ? -1.142 -12.695 -4.502 1.00 91.69 230 ASP A N 1
ATOM 1812 C CA . ASP A 1 230 ? -0.685 -13.950 -5.089 1.00 91.69 230 ASP A CA 1
ATOM 1813 C C . ASP A 1 230 ? -0.036 -14.798 -3.993 1.00 91.69 230 ASP A C 1
ATOM 1815 O O . ASP A 1 230 ? 0.223 -14.305 -2.885 1.00 91.69 230 ASP A O 1
ATOM 1819 N N . ASP A 1 231 ? 0.229 -16.060 -4.304 1.00 87.81 231 ASP A N 1
ATOM 1820 C CA . ASP A 1 231 ? 0.864 -16.978 -3.369 1.00 87.81 231 ASP A CA 1
ATOM 1821 C C . ASP A 1 231 ? 2.274 -16.502 -3.006 1.00 87.81 231 ASP A C 1
ATOM 1823 O O . ASP A 1 231 ? 3.121 -16.227 -3.860 1.00 87.81 231 ASP A O 1
ATOM 1827 N N . VAL A 1 232 ? 2.537 -16.429 -1.702 1.00 82.56 232 VAL A N 1
ATOM 1828 C CA . VAL A 1 232 ? 3.836 -16.035 -1.156 1.00 82.56 232 VAL A CA 1
ATOM 1829 C C . VAL A 1 232 ? 4.513 -17.280 -0.597 1.00 82.56 232 VAL A C 1
ATOM 1831 O O . VAL A 1 232 ? 3.980 -17.885 0.338 1.00 82.56 232 VAL A O 1
ATOM 1834 N N . PRO A 1 233 ? 5.683 -17.678 -1.126 1.00 79.12 233 PRO A N 1
ATOM 1835 C CA . PRO A 1 233 ? 6.465 -18.744 -0.522 1.00 79.12 233 PRO A CA 1
ATOM 1836 C C . PRO A 1 233 ? 6.801 -18.441 0.948 1.00 79.12 233 PRO A C 1
ATOM 1838 O O . PRO A 1 233 ? 6.890 -17.270 1.333 1.00 79.12 233 PRO A O 1
ATOM 1841 N N . PRO A 1 234 ? 7.049 -19.470 1.777 1.00 77.56 234 PRO A N 1
ATOM 1842 C CA . PRO A 1 234 ? 7.591 -19.270 3.117 1.00 77.56 234 PRO A CA 1
ATOM 1843 C C . PRO A 1 234 ? 8.810 -18.338 3.090 1.00 77.56 234 PRO A C 1
ATOM 1845 O O . PRO A 1 234 ? 9.646 -18.433 2.193 1.00 77.56 234 PRO A O 1
ATOM 1848 N N . ASP A 1 235 ? 8.873 -17.410 4.047 1.00 71.00 235 ASP A N 1
ATOM 1849 C CA . ASP A 1 235 ? 9.949 -16.418 4.205 1.00 71.00 235 ASP A CA 1
ATOM 1850 C C . ASP A 1 235 ? 10.147 -15.434 3.032 1.00 71.00 235 ASP A C 1
ATOM 1852 O O . ASP A 1 235 ? 11.091 -14.644 3.039 1.00 71.00 235 ASP A O 1
ATOM 1856 N N . ALA A 1 236 ? 9.234 -15.410 2.054 1.00 72.81 236 ALA A N 1
ATOM 1857 C CA . ALA A 1 236 ? 9.256 -14.474 0.924 1.00 72.81 236 ALA A CA 1
ATOM 1858 C C . ALA A 1 236 ? 8.312 -13.266 1.105 1.00 72.81 236 ALA A C 1
ATOM 1860 O O . ALA A 1 236 ? 8.073 -12.504 0.166 1.00 72.81 236 ALA A O 1
ATOM 1861 N N . GLY A 1 237 ? 7.761 -13.087 2.309 1.00 70.81 237 GLY A N 1
ATOM 1862 C CA . GLY A 1 237 ? 6.923 -11.938 2.649 1.00 70.81 237 GLY A CA 1
ATOM 1863 C C . GLY A 1 237 ? 7.700 -10.618 2.612 1.00 70.81 237 GLY A C 1
ATOM 1864 O O . GLY A 1 237 ? 8.879 -10.555 2.951 1.00 70.81 237 GLY A O 1
ATOM 1865 N N . GLY A 1 238 ? 7.023 -9.535 2.225 1.00 70.81 238 GLY A N 1
ATOM 1866 C CA . GLY A 1 238 ? 7.620 -8.194 2.139 1.00 70.81 238 GLY A CA 1
ATOM 1867 C C . GLY A 1 238 ? 7.706 -7.450 3.476 1.00 70.81 238 GLY A C 1
ATOM 1868 O O . GLY A 1 238 ? 8.148 -6.302 3.506 1.00 70.81 238 GLY A O 1
ATOM 1869 N N . LEU A 1 239 ? 7.249 -8.067 4.569 1.00 75.94 239 LEU A N 1
ATOM 1870 C CA . LEU A 1 239 ? 7.085 -7.424 5.867 1.00 75.94 239 LEU A CA 1
ATOM 1871 C C . LEU A 1 239 ? 7.488 -8.371 7.001 1.00 75.94 239 LEU A C 1
ATOM 1873 O O . LEU A 1 239 ? 6.898 -9.437 7.166 1.00 75.94 239 LEU A O 1
ATOM 1877 N N . THR A 1 240 ? 8.438 -7.932 7.824 1.00 77.94 240 THR A N 1
ATOM 1878 C CA . THR A 1 240 ? 8.775 -8.580 9.096 1.00 77.94 240 THR A CA 1
ATOM 1879 C C . THR A 1 240 ? 8.049 -7.861 10.222 1.00 77.94 240 THR A C 1
ATOM 1881 O O . THR A 1 240 ? 8.200 -6.652 10.391 1.00 77.94 240 THR A O 1
ATOM 1884 N N . LEU A 1 241 ? 7.273 -8.604 11.010 1.00 77.56 241 LEU A N 1
ATOM 1885 C CA . LEU A 1 241 ? 6.575 -8.088 12.183 1.00 77.56 241 LEU A CA 1
ATOM 1886 C C . LEU A 1 241 ? 7.025 -8.848 13.425 1.00 77.56 241 LEU A C 1
ATOM 1888 O O . LEU A 1 241 ? 7.153 -10.070 13.408 1.00 77.56 241 LEU A O 1
ATOM 1892 N N . TRP A 1 242 ? 7.212 -8.118 14.519 1.00 83.31 242 TRP A N 1
ATOM 1893 C CA . TRP A 1 242 ? 7.485 -8.694 15.832 1.00 83.31 242 TRP A CA 1
ATOM 1894 C C . TRP A 1 242 ? 6.203 -8.657 16.666 1.00 83.31 242 TRP A C 1
ATOM 1896 O O . TRP A 1 242 ? 5.771 -7.559 17.031 1.00 83.31 242 TRP A O 1
ATOM 1906 N N . PRO A 1 243 ? 5.583 -9.809 16.985 1.00 88.56 243 PRO A N 1
ATOM 1907 C CA . PRO A 1 243 ? 4.368 -9.839 17.790 1.00 88.56 243 PRO A CA 1
ATOM 1908 C C . PRO A 1 243 ? 4.516 -9.070 19.110 1.00 88.56 243 PRO A C 1
ATOM 1910 O O . PRO A 1 243 ? 5.476 -9.252 19.862 1.00 88.56 243 PRO A O 1
ATOM 1913 N N . GLY A 1 244 ? 3.558 -8.189 19.391 1.00 87.19 244 GLY A N 1
ATOM 1914 C CA . GLY A 1 244 ? 3.525 -7.348 20.586 1.00 87.19 244 GLY A CA 1
ATOM 1915 C C . GLY A 1 244 ? 4.445 -6.123 20.546 1.00 87.19 244 GLY A C 1
ATOM 1916 O O . GLY A 1 244 ? 4.521 -5.409 21.551 1.00 87.19 244 GLY A O 1
ATOM 1917 N N . SER A 1 245 ? 5.138 -5.857 19.433 1.00 82.75 245 SER A N 1
ATOM 1918 C CA . SER A 1 245 ? 6.035 -4.699 19.299 1.00 82.75 245 SER A CA 1
ATOM 1919 C C . SER A 1 245 ? 5.313 -3.365 19.478 1.00 82.75 245 SER A C 1
ATOM 1921 O O . SER A 1 245 ? 5.875 -2.468 20.101 1.00 82.75 245 SER A O 1
ATOM 1923 N N . HIS A 1 246 ? 4.051 -3.258 19.048 1.00 82.00 246 HIS A N 1
ATOM 1924 C CA . HIS A 1 246 ? 3.208 -2.064 19.197 1.00 82.00 246 HIS A CA 1
ATOM 1925 C C . HIS A 1 246 ? 3.061 -1.607 20.653 1.00 82.00 246 HIS A C 1
ATOM 1927 O O . HIS A 1 246 ? 2.989 -0.411 20.914 1.00 82.00 246 HIS A O 1
ATOM 1933 N N . ARG A 1 247 ? 3.080 -2.542 21.613 1.00 80.12 247 ARG A N 1
ATOM 1934 C CA . ARG A 1 247 ? 3.008 -2.233 23.052 1.00 80.12 247 ARG A CA 1
ATOM 1935 C C . ARG A 1 247 ? 4.334 -1.747 23.629 1.00 80.12 247 ARG A C 1
ATOM 1937 O O . ARG A 1 247 ? 4.332 -1.001 24.594 1.00 80.12 247 ARG A O 1
ATOM 1944 N N . ARG A 1 248 ? 5.463 -2.190 23.068 1.00 77.62 248 ARG A N 1
ATOM 1945 C CA . ARG A 1 248 ? 6.808 -1.881 23.587 1.00 77.62 248 ARG A CA 1
ATOM 1946 C C . ARG A 1 248 ? 7.405 -0.637 22.948 1.00 77.62 248 ARG A C 1
ATOM 1948 O O . ARG A 1 248 ? 8.082 0.138 23.618 1.00 77.62 248 ARG A O 1
ATOM 1955 N N . ILE A 1 249 ? 7.171 -0.463 21.647 1.00 75.56 249 ILE A N 1
ATOM 1956 C CA . ILE A 1 249 ? 7.742 0.644 20.885 1.00 75.56 249 ILE A CA 1
ATOM 1957 C C . ILE A 1 249 ? 7.209 1.981 21.390 1.00 75.56 249 ILE A C 1
ATOM 1959 O O . ILE A 1 249 ? 7.971 2.936 21.439 1.00 75.56 249 ILE A O 1
ATOM 1963 N N . TRP A 1 250 ? 5.950 2.035 21.841 1.00 71.44 250 TRP A N 1
ATOM 1964 C CA . TRP A 1 250 ? 5.337 3.271 22.316 1.00 71.44 250 TRP A CA 1
ATOM 1965 C C . TRP A 1 250 ? 5.984 3.811 23.591 1.00 71.44 250 TRP A C 1
ATOM 1967 O O . TRP A 1 250 ? 6.260 5.005 23.663 1.00 71.44 250 TRP A O 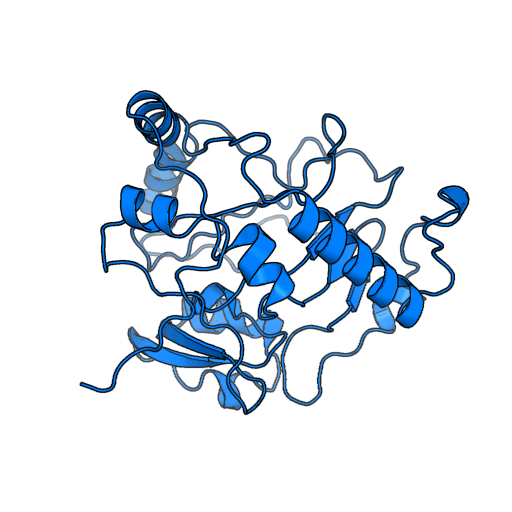1
ATOM 1977 N N . ASP A 1 251 ? 6.299 2.955 24.565 1.00 73.50 251 ASP A N 1
ATOM 1978 C CA . ASP A 1 251 ? 6.986 3.378 25.791 1.00 73.50 251 ASP A CA 1
ATOM 1979 C C . ASP A 1 251 ? 8.385 3.922 25.478 1.00 73.50 251 ASP A C 1
ATOM 1981 O O . ASP A 1 251 ? 8.790 4.970 25.988 1.00 73.50 251 ASP A O 1
ATOM 1985 N N . HIS A 1 252 ? 9.114 3.237 24.590 1.00 74.06 252 HIS A N 1
ATOM 1986 C CA . HIS A 1 252 ? 10.424 3.688 24.131 1.00 74.06 252 HIS A CA 1
ATOM 1987 C C . HIS A 1 252 ? 10.326 5.016 23.370 1.00 74.06 252 HIS A C 1
ATOM 1989 O O . HIS A 1 252 ? 11.033 5.966 23.693 1.00 74.06 252 HIS A O 1
ATOM 1995 N N . TRP A 1 253 ? 9.414 5.118 22.404 1.00 70.38 253 TRP A N 1
ATOM 1996 C CA . TRP A 1 253 ? 9.203 6.321 21.603 1.00 70.38 253 TRP A CA 1
ATOM 1997 C C . TRP A 1 253 ? 8.743 7.512 22.429 1.00 70.38 253 TRP A C 1
ATOM 1999 O O . TRP A 1 253 ? 9.277 8.605 22.269 1.00 70.38 253 TRP A O 1
ATOM 2009 N N . THR A 1 254 ? 7.816 7.300 23.360 1.00 68.50 254 THR A N 1
ATOM 2010 C CA . THR A 1 254 ? 7.350 8.334 24.287 1.00 68.50 254 THR A CA 1
ATOM 2011 C C . THR A 1 254 ? 8.491 8.846 25.163 1.00 68.50 254 THR A C 1
ATOM 2013 O O . THR A 1 254 ? 8.549 10.032 25.468 1.00 68.50 254 THR A O 1
ATOM 2016 N N . LYS A 1 255 ? 9.409 7.969 25.578 1.00 71.88 255 LYS A N 1
ATOM 2017 C CA . LYS A 1 255 ? 10.554 8.351 26.408 1.00 71.88 255 LYS A CA 1
ATOM 2018 C C . LYS A 1 255 ? 11.647 9.073 25.619 1.00 71.88 255 LYS A C 1
ATOM 2020 O O . LYS A 1 255 ? 12.232 10.017 26.136 1.00 71.88 255 LYS A O 1
ATOM 2025 N N . VAL A 1 256 ? 11.971 8.588 24.423 1.00 68.12 256 VAL A N 1
ATOM 2026 C CA . VAL A 1 256 ? 13.156 9.029 23.666 1.00 68.12 256 VAL A CA 1
ATOM 2027 C C . VAL A 1 256 ? 12.835 10.182 22.724 1.00 68.12 256 VAL A C 1
ATOM 2029 O O . VAL A 1 256 ? 13.672 11.057 22.530 1.00 68.12 256 VAL A O 1
ATOM 2032 N N . HIS A 1 257 ? 11.626 10.203 22.164 1.00 63.69 257 HIS A N 1
ATOM 2033 C CA . HIS A 1 257 ? 11.313 11.060 21.030 1.00 63.69 257 HIS A CA 1
ATOM 2034 C C . HIS A 1 257 ? 10.120 11.997 21.212 1.00 63.69 257 HIS A C 1
ATOM 2036 O O . HIS A 1 257 ? 9.741 12.679 20.265 1.00 63.69 257 HIS A O 1
ATOM 2042 N N . ARG A 1 258 ? 9.519 12.054 22.407 1.00 63.25 258 ARG A N 1
ATOM 2043 C CA . ARG A 1 258 ? 8.421 12.994 22.689 1.00 63.25 258 ARG A CA 1
ATOM 2044 C C . ARG A 1 258 ? 8.826 14.445 22.419 1.00 63.25 258 ARG A C 1
ATOM 2046 O O . ARG A 1 258 ? 8.046 15.177 21.827 1.00 63.25 258 ARG A O 1
ATOM 2053 N N . ASP A 1 259 ? 10.035 14.818 22.834 1.00 64.19 259 ASP A N 1
ATOM 2054 C CA . ASP A 1 259 ? 10.527 16.197 22.740 1.00 64.19 259 ASP A CA 1
ATOM 2055 C C . ASP A 1 259 ? 11.605 16.377 21.655 1.00 64.19 259 ASP A C 1
ATOM 2057 O O . ASP A 1 259 ? 11.942 17.502 21.303 1.00 64.19 259 ASP A O 1
ATOM 2061 N N . ASN A 1 260 ? 12.136 15.274 21.111 1.00 65.19 260 ASN A N 1
ATOM 2062 C CA . ASN A 1 260 ? 13.186 15.264 20.092 1.00 65.19 260 ASN A CA 1
ATOM 2063 C C . ASN A 1 260 ? 12.861 14.212 19.018 1.00 65.19 260 ASN A C 1
ATOM 2065 O O . ASN A 1 260 ? 13.067 13.019 19.271 1.00 65.19 260 ASN A O 1
ATOM 2069 N N . PRO A 1 261 ? 12.370 14.597 17.827 1.00 57.81 261 PRO A N 1
ATOM 2070 C CA . PRO A 1 261 ? 12.125 13.627 16.765 1.00 57.81 261 PRO A CA 1
ATOM 2071 C C . PRO A 1 261 ? 13.405 12.827 16.451 1.00 57.81 261 PRO A C 1
ATOM 2073 O O . PRO A 1 261 ? 14.514 13.316 16.695 1.00 57.81 261 PRO A O 1
ATOM 2076 N N . PRO A 1 262 ? 13.288 11.584 15.946 1.00 55.94 262 PRO A N 1
ATOM 2077 C CA . PRO A 1 262 ? 14.447 10.798 15.555 1.00 55.94 262 PRO A CA 1
ATOM 2078 C C . PRO A 1 262 ? 15.275 11.586 14.536 1.00 55.94 262 PRO A C 1
ATOM 2080 O O . PRO A 1 262 ? 14.692 12.289 13.707 1.00 55.94 262 PRO A O 1
ATOM 2083 N N . PRO A 1 263 ? 16.612 11.478 14.564 1.00 55.38 263 PRO A N 1
ATOM 2084 C CA . PRO A 1 263 ? 17.430 12.096 13.533 1.00 55.38 263 PRO A CA 1
ATOM 2085 C C . PRO A 1 263 ? 17.046 11.529 12.159 1.00 55.38 263 PRO A C 1
ATOM 2087 O O . PRO A 1 263 ? 16.809 10.326 12.030 1.00 55.38 263 PRO A O 1
ATOM 2090 N N . ASP A 1 264 ? 17.034 12.382 11.127 1.00 50.56 264 ASP A N 1
ATOM 2091 C CA . ASP A 1 264 ? 16.705 12.002 9.739 1.00 50.56 264 ASP A CA 1
ATOM 2092 C C . ASP A 1 264 ? 17.580 10.849 9.208 1.00 50.56 264 ASP A C 1
ATOM 2094 O O . ASP A 1 264 ? 17.207 10.134 8.278 1.00 50.56 264 ASP A O 1
ATOM 2098 N N . VAL A 1 265 ? 18.759 10.664 9.808 1.00 52.00 265 VAL A N 1
ATOM 2099 C CA . VAL A 1 265 ? 19.686 9.569 9.541 1.00 52.00 265 VAL A CA 1
ATOM 2100 C C . VAL A 1 265 ? 20.053 8.922 10.879 1.00 52.00 265 VAL A C 1
ATOM 2102 O O . VAL A 1 265 ? 20.607 9.611 11.739 1.00 52.00 265 VAL A O 1
ATOM 2105 N N . PRO A 1 266 ? 19.786 7.618 11.079 1.00 51.75 266 PRO A N 1
ATOM 2106 C CA . PRO A 1 266 ? 20.221 6.912 12.279 1.00 51.75 266 PRO A CA 1
ATOM 2107 C C . PRO A 1 266 ? 21.736 7.045 12.482 1.00 51.75 266 PRO A C 1
ATOM 2109 O O . PRO A 1 266 ? 22.508 6.944 11.520 1.00 51.75 266 PRO A O 1
ATOM 2112 N N . GLU A 1 267 ? 22.177 7.243 13.726 1.00 44.62 267 GLU A N 1
ATOM 2113 C CA . GLU A 1 267 ? 23.605 7.209 14.059 1.00 44.62 267 GLU A CA 1
ATOM 2114 C C . GLU A 1 267 ? 24.238 5.901 13.555 1.00 44.62 267 GLU A C 1
ATOM 2116 O O . GLU A 1 267 ? 23.692 4.813 13.733 1.00 44.62 267 GLU A O 1
ATOM 2121 N N . GLY A 1 268 ? 25.389 6.006 12.884 1.00 50.81 268 GLY A N 1
ATOM 2122 C CA . GLY A 1 268 ? 26.088 4.850 12.314 1.00 50.81 268 GLY A CA 1
ATOM 2123 C C . GLY A 1 268 ? 25.617 4.409 10.922 1.00 50.81 268 GLY A C 1
ATOM 2124 O O . GLY A 1 268 ? 26.106 3.397 10.416 1.00 50.81 268 GLY A O 1
ATOM 2125 N N . THR A 1 269 ? 24.722 5.155 10.263 1.00 42.78 269 THR A N 1
ATOM 2126 C CA . THR A 1 269 ? 24.395 4.897 8.851 1.00 42.78 269 THR A CA 1
ATOM 2127 C C . THR A 1 269 ? 25.600 5.241 7.971 1.00 42.78 269 THR A C 1
ATOM 2129 O O . THR A 1 269 ? 25.970 6.406 7.825 1.00 42.78 269 THR A O 1
ATOM 2132 N N . VAL A 1 270 ? 26.236 4.217 7.397 1.00 35.41 270 VAL A N 1
ATOM 2133 C CA . VAL A 1 270 ? 27.350 4.373 6.449 1.00 35.41 270 VAL A CA 1
ATOM 2134 C C . VAL A 1 270 ? 26.847 5.133 5.220 1.00 35.41 270 VAL A C 1
ATOM 2136 O O . VAL A 1 270 ? 25.822 4.764 4.643 1.00 35.41 270 VAL A O 1
ATOM 2139 N N . LYS A 1 271 ? 27.554 6.200 4.825 1.00 34.34 271 LYS A N 1
ATOM 2140 C CA . LYS A 1 271 ? 27.318 6.853 3.534 1.00 34.34 271 LYS A CA 1
ATOM 2141 C C . LYS A 1 271 ? 27.700 5.864 2.438 1.00 34.34 271 LYS A C 1
ATOM 2143 O O . LYS A 1 271 ? 28.818 5.363 2.423 1.00 34.34 271 LYS A O 1
ATOM 2148 N N . TRP A 1 272 ? 26.742 5.541 1.580 1.00 35.38 272 TRP A N 1
ATOM 2149 C CA . TRP A 1 272 ? 27.024 4.793 0.366 1.00 35.38 272 TRP A CA 1
ATOM 2150 C C . TRP A 1 272 ? 27.467 5.806 -0.683 1.00 35.38 272 TRP A C 1
ATOM 2152 O O . TRP A 1 272 ? 26.637 6.562 -1.189 1.00 35.38 272 TRP A O 1
ATOM 2162 N N . ASP A 1 273 ? 28.776 5.857 -0.906 1.00 35.03 273 ASP A N 1
ATOM 2163 C CA . ASP A 1 273 ? 29.410 6.578 -2.010 1.00 35.03 273 ASP A CA 1
ATOM 2164 C C . ASP A 1 273 ? 29.081 5.904 -3.358 1.00 35.03 273 ASP A C 1
ATOM 2166 O O . ASP A 1 273 ? 29.083 4.647 -3.421 1.00 35.03 273 ASP A O 1
#